Protein AF-A0AA43BUB8-F1 (afdb_monomer_lite)

Structure (mmCIF, N/CA/C/O backbone):
data_AF-A0AA43BUB8-F1
#
_entry.id   AF-A0AA43BUB8-F1
#
loop_
_atom_site.group_PDB
_atom_site.id
_atom_site.type_symbol
_atom_site.label_atom_id
_atom_site.label_alt_id
_atom_site.label_comp_id
_atom_site.label_asym_id
_atom_site.label_entity_id
_atom_site.label_seq_id
_atom_site.pdbx_PDB_ins_code
_atom_site.Cartn_x
_atom_site.Cartn_y
_atom_site.Cartn_z
_atom_site.occupancy
_atom_site.B_iso_or_equiv
_atom_site.auth_seq_id
_atom_site.auth_comp_id
_atom_site.auth_asym_id
_atom_site.auth_atom_id
_atom_site.pdbx_PDB_model_num
ATOM 1 N N . MET A 1 1 ? -19.390 49.728 36.418 1.00 45.22 1 MET A N 1
ATOM 2 C CA . MET A 1 1 ? -19.923 48.839 35.370 1.00 45.22 1 MET A CA 1
ATOM 3 C C . MET A 1 1 ? -18.795 48.489 34.416 1.00 45.22 1 MET A C 1
ATOM 5 O O . MET A 1 1 ? -18.653 49.169 33.418 1.00 45.22 1 MET A O 1
ATOM 9 N N . THR A 1 2 ? -17.998 47.475 34.766 1.00 35.88 2 THR A N 1
ATOM 10 C CA . THR A 1 2 ? -17.231 46.635 33.827 1.00 35.88 2 THR A CA 1
ATOM 11 C C . THR A 1 2 ? -16.789 45.401 34.612 1.00 35.88 2 THR A C 1
ATOM 13 O O . THR A 1 2 ? -15.914 45.488 35.470 1.00 35.88 2 THR A O 1
ATOM 16 N N . LEU A 1 3 ? -17.482 44.282 34.403 1.00 35.03 3 LEU A N 1
ATOM 17 C CA . LEU A 1 3 ? -17.109 42.972 34.932 1.00 35.03 3 LEU A CA 1
ATOM 18 C C . LEU A 1 3 ? -16.161 42.347 33.901 1.00 35.03 3 LEU A C 1
ATOM 20 O O . LEU A 1 3 ? -16.564 42.134 32.759 1.00 35.03 3 LEU A O 1
ATOM 24 N N . LEU A 1 4 ? -14.905 42.112 34.276 1.00 36.72 4 LEU A N 1
ATOM 25 C CA . LEU A 1 4 ? -13.945 41.391 33.445 1.00 36.72 4 LEU A CA 1
ATOM 26 C C . LEU A 1 4 ? -14.181 39.890 33.671 1.00 36.72 4 LEU A C 1
ATOM 28 O O . LEU A 1 4 ? -13.862 39.363 34.734 1.00 36.72 4 LEU A O 1
ATOM 32 N N . VAL A 1 5 ? -14.801 39.218 32.703 1.00 41.84 5 VAL A N 1
ATOM 33 C CA . VAL A 1 5 ? -14.970 37.759 32.707 1.00 41.84 5 VAL A CA 1
ATOM 34 C C . VAL A 1 5 ? -13.678 37.149 32.166 1.00 41.84 5 VAL A C 1
ATOM 36 O O . VAL A 1 5 ? -13.419 37.207 30.967 1.00 41.84 5 VAL A O 1
ATOM 39 N N . LEU A 1 6 ? -12.849 36.591 33.051 1.00 37.91 6 LEU A N 1
ATOM 40 C CA . LEU A 1 6 ? -11.759 35.699 32.656 1.00 37.91 6 LEU A CA 1
ATOM 41 C C . LEU A 1 6 ? -12.372 34.346 32.259 1.00 37.91 6 LEU A C 1
ATOM 43 O O . LEU A 1 6 ? -12.754 33.562 33.125 1.00 37.91 6 LEU A O 1
ATOM 47 N N . MET A 1 7 ? -12.461 34.065 30.957 1.00 38.16 7 MET A N 1
ATOM 48 C CA . MET A 1 7 ? -12.594 32.690 30.474 1.00 38.16 7 MET A CA 1
ATOM 49 C C . MET A 1 7 ? -11.222 32.019 30.559 1.00 38.16 7 MET A C 1
ATOM 51 O O . MET A 1 7 ? -10.341 32.270 29.740 1.00 38.16 7 MET A O 1
ATOM 55 N N . LEU A 1 8 ? -11.040 31.171 31.567 1.00 41.12 8 LEU A N 1
ATOM 56 C CA . LEU A 1 8 ? -9.964 30.186 31.593 1.00 41.12 8 LEU A CA 1
ATOM 57 C C . LEU A 1 8 ? -10.356 29.043 30.650 1.00 41.12 8 LEU A C 1
ATOM 59 O O . LEU A 1 8 ? -11.122 28.158 31.024 1.00 41.12 8 LEU A O 1
ATOM 63 N N . ALA A 1 9 ? -9.845 29.074 29.419 1.00 41.59 9 ALA A N 1
ATOM 64 C CA . ALA A 1 9 ? -9.799 27.895 28.567 1.00 41.59 9 ALA A CA 1
ATOM 65 C C . ALA A 1 9 ? -8.773 26.928 29.173 1.00 41.59 9 ALA A C 1
ATOM 67 O O . ALA A 1 9 ? -7.565 27.113 29.030 1.00 41.59 9 ALA A O 1
ATOM 68 N N . ALA A 1 10 ? -9.249 25.924 29.908 1.00 38.09 10 ALA A N 1
ATOM 69 C CA . ALA A 1 10 ? -8.420 24.805 30.320 1.00 38.09 10 ALA A CA 1
ATOM 70 C C . ALA A 1 10 ? -8.185 23.911 29.097 1.00 38.09 10 ALA A C 1
ATOM 72 O O . ALA A 1 10 ? -8.925 22.965 28.846 1.00 38.09 10 ALA A O 1
ATOM 73 N N . SER A 1 11 ? -7.153 24.222 28.315 1.00 39.00 11 SER A N 1
ATOM 74 C CA . SER A 1 11 ? -6.520 23.243 27.438 1.00 39.00 11 SER A CA 1
ATOM 75 C C . SER A 1 11 ? -5.839 22.208 28.335 1.00 39.00 11 SER A C 1
ATOM 77 O O . SER A 1 11 ? -4.676 22.361 28.712 1.00 39.00 11 SER A O 1
ATOM 79 N N . ALA A 1 12 ? -6.582 21.183 28.745 1.00 32.09 12 ALA A N 1
ATOM 80 C CA . ALA A 1 12 ? -6.015 20.016 29.397 1.00 32.09 12 ALA A CA 1
ATOM 81 C C . ALA A 1 12 ? -5.278 19.176 28.342 1.00 32.09 12 ALA A C 1
ATOM 83 O O . ALA A 1 12 ? -5.738 18.113 27.943 1.00 32.09 12 ALA A O 1
ATOM 84 N N . CYS A 1 13 ? -4.116 19.656 27.886 1.00 38.88 13 CYS A N 1
ATOM 85 C CA . CYS A 1 13 ? -3.090 18.777 27.333 1.00 38.88 13 CYS A CA 1
ATOM 86 C C . CYS A 1 13 ? -2.475 18.016 28.506 1.00 38.88 13 CYS A C 1
ATOM 88 O O . CYS A 1 13 ? -1.382 18.321 28.983 1.00 38.88 13 CYS A O 1
ATOM 90 N N . SER A 1 14 ? -3.228 17.054 29.027 1.00 34.72 14 SER A N 1
ATOM 91 C CA . SER A 1 14 ? -2.655 16.011 29.853 1.00 34.72 14 SER A CA 1
ATOM 92 C C . SER A 1 14 ? -1.779 15.187 28.920 1.00 34.72 14 SER A C 1
ATOM 94 O O . SER A 1 14 ? -2.298 14.508 28.037 1.00 34.72 14 SER A O 1
ATOM 96 N N . ASN A 1 15 ? -0.462 15.239 29.115 1.00 35.91 15 ASN A N 1
ATOM 97 C CA . ASN A 1 15 ? 0.413 14.136 28.728 1.00 35.91 15 ASN A CA 1
ATOM 98 C C . ASN A 1 15 ? -0.041 12.917 29.545 1.00 35.91 15 ASN A C 1
ATOM 100 O O . ASN A 1 15 ? 0.479 12.643 30.626 1.00 35.91 15 ASN A O 1
ATOM 104 N N . LEU A 1 16 ? -1.105 12.263 29.074 1.00 40.16 16 LEU A N 1
ATOM 105 C CA . LEU A 1 16 ? -1.498 10.931 29.491 1.00 40.16 16 LEU A CA 1
ATOM 106 C C . LEU A 1 16 ? -0.291 10.056 29.186 1.00 40.16 16 LEU A C 1
ATOM 108 O O . LEU A 1 16 ? 0.110 9.949 28.027 1.00 40.16 16 LEU A O 1
ATOM 112 N N . GLY A 1 17 ? 0.319 9.496 30.233 1.00 40.34 17 GLY A N 1
ATOM 113 C CA . GLY A 1 17 ? 1.297 8.433 30.062 1.00 40.34 17 GLY A CA 1
ATOM 114 C C . GLY A 1 17 ? 0.715 7.429 29.078 1.00 40.34 17 GLY A C 1
ATOM 115 O O . GLY A 1 17 ? -0.465 7.082 29.187 1.00 40.34 17 GLY A O 1
ATOM 116 N N . LEU A 1 18 ? 1.509 7.070 28.072 1.00 49.09 18 LEU A N 1
ATOM 117 C CA . LEU A 1 18 ? 1.154 6.094 27.055 1.00 49.09 18 LEU A CA 1
ATOM 118 C C . LEU A 1 18 ? 1.005 4.739 27.757 1.00 49.09 18 LEU A C 1
ATOM 120 O O . LEU A 1 18 ? 1.921 3.928 27.750 1.00 49.09 18 LEU A O 1
ATOM 124 N N . GLY A 1 19 ? -0.121 4.529 28.443 1.00 54.38 19 GLY A N 1
ATOM 125 C CA . GLY A 1 19 ? -0.559 3.217 28.884 1.00 54.38 19 GLY A CA 1
ATOM 126 C C . GLY A 1 19 ? -0.870 2.444 27.621 1.00 54.38 19 GLY A C 1
ATOM 127 O O . GLY A 1 19 ? -1.961 2.546 27.043 1.00 54.38 19 GLY A O 1
ATOM 128 N N . GLU A 1 20 ? 0.159 1.791 27.106 1.00 62.81 20 GLU A N 1
ATOM 129 C CA . GLU A 1 20 ? 0.036 0.929 25.960 1.00 62.81 20 GLU A CA 1
ATOM 130 C C . GLU A 1 20 ? -0.766 -0.287 26.412 1.00 62.81 20 GLU A C 1
ATOM 132 O O . GLU A 1 20 ? -0.379 -1.031 27.310 1.00 62.81 20 GLU A O 1
ATOM 137 N N . LEU A 1 21 ? -1.969 -0.420 25.854 1.00 68.12 21 LEU A N 1
ATOM 138 C CA . LEU A 1 21 ? -2.757 -1.621 26.039 1.00 68.12 21 LEU A CA 1
ATOM 139 C C . LEU A 1 21 ? -2.154 -2.678 25.133 1.00 68.12 21 LEU A C 1
ATOM 141 O O . LEU A 1 21 ? -2.426 -2.663 23.929 1.00 68.12 21 LEU A O 1
ATOM 145 N N . HIS A 1 22 ? -1.346 -3.551 25.723 1.00 80.38 22 HIS A N 1
ATOM 146 C CA . HIS A 1 22 ? -0.815 -4.716 25.041 1.00 80.38 22 HIS A CA 1
ATOM 147 C C . HIS A 1 22 ? -1.941 -5.721 24.817 1.00 80.38 22 HIS A C 1
ATOM 149 O O . HIS A 1 22 ? -2.828 -5.888 25.659 1.00 80.38 22 HIS A O 1
ATOM 155 N N . CYS A 1 23 ? -1.919 -6.421 23.683 1.00 79.38 23 CYS A N 1
ATOM 156 C CA . CYS A 1 23 ? -2.957 -7.408 23.383 1.00 79.38 23 CYS A CA 1
ATOM 157 C C . CYS A 1 23 ? -2.860 -8.660 24.263 1.00 79.38 23 CYS A C 1
ATOM 159 O O . CYS A 1 23 ? -3.795 -9.457 24.311 1.00 79.38 23 CYS A O 1
ATOM 161 N N . SER A 1 24 ? -1.748 -8.833 24.984 1.00 67.94 24 SER A N 1
ATOM 162 C CA . SER A 1 24 ? -1.547 -9.931 25.924 1.00 67.94 24 SER A CA 1
ATOM 163 C C . SER A 1 24 ? -1.803 -9.510 27.369 1.00 67.94 24 SER A C 1
ATOM 165 O O . SER A 1 24 ? -1.158 -8.611 27.897 1.00 67.94 24 SER A O 1
ATOM 167 N N . LEU A 1 25 ? -2.675 -10.257 28.051 1.00 54.44 25 LEU A N 1
ATOM 168 C CA . LEU A 1 25 ? -2.983 -10.097 29.481 1.00 54.44 25 LEU A CA 1
ATOM 169 C C . LEU A 1 25 ? -1.802 -10.421 30.407 1.00 54.44 25 LEU A 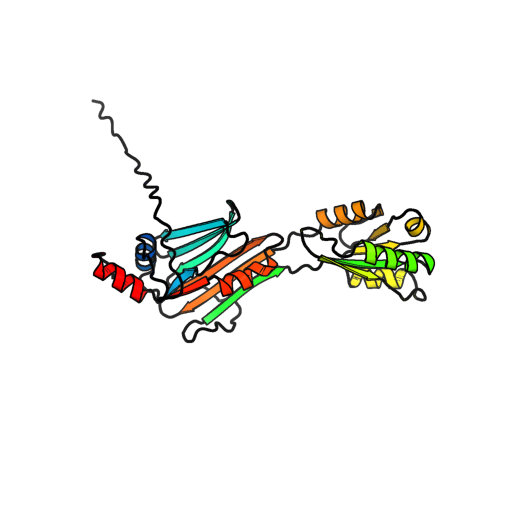C 1
ATOM 171 O O . LEU A 1 25 ? -1.804 -10.054 31.581 1.00 54.44 25 LEU A O 1
ATOM 175 N N . LEU A 1 26 ? -0.819 -11.172 29.900 1.00 47.91 26 LEU A N 1
ATOM 176 C CA . LEU A 1 26 ? 0.343 -11.633 30.665 1.00 47.91 26 LEU A CA 1
ATOM 177 C C . LEU A 1 26 ? 1.434 -10.564 30.775 1.00 47.91 26 LEU A C 1
ATOM 179 O O . LEU A 1 26 ? 2.303 -10.656 31.642 1.00 47.91 26 LEU A O 1
ATOM 183 N N . GLN A 1 27 ? 1.392 -9.560 29.902 1.00 54.62 27 GLN A N 1
ATOM 184 C CA . GLN A 1 27 ? 2.235 -8.379 29.981 1.00 54.62 27 GLN A CA 1
ATOM 185 C C . GLN A 1 27 ? 1.458 -7.380 30.833 1.00 54.62 27 GLN A C 1
ATOM 187 O O . GLN A 1 27 ? 0.451 -6.854 30.383 1.00 54.62 27 GLN A O 1
ATOM 192 N N . GLY A 1 28 ? 1.830 -7.235 32.110 1.00 52.56 28 GLY A N 1
ATOM 193 C CA . GLY A 1 28 ? 1.070 -6.447 33.085 1.00 52.56 28 GLY A CA 1
ATOM 194 C C . GLY A 1 28 ? 0.670 -5.081 32.525 1.00 52.56 28 GLY A C 1
ATOM 195 O O . GLY A 1 28 ? 1.516 -4.206 32.385 1.00 52.56 28 GLY A O 1
ATOM 196 N N . ASN A 1 29 ? -0.610 -4.927 32.189 1.00 57.12 29 ASN A N 1
ATOM 197 C CA . ASN A 1 29 ? -1.108 -3.725 31.536 1.00 57.12 29 ASN A CA 1
ATOM 198 C C . ASN A 1 29 ? -1.158 -2.567 32.535 1.00 57.12 29 ASN A C 1
ATOM 200 O O . ASN A 1 29 ? -1.830 -2.665 33.567 1.00 57.12 29 ASN A O 1
ATOM 204 N N . ASP A 1 30 ? -0.502 -1.454 32.204 1.00 63.03 30 ASP A N 1
ATOM 205 C CA . ASP A 1 30 ? -0.739 -0.173 32.869 1.00 63.03 30 ASP A CA 1
ATOM 206 C C . ASP A 1 30 ? -1.976 0.466 32.227 1.00 63.03 30 ASP A C 1
ATOM 208 O O . ASP A 1 30 ? -1.905 1.186 31.227 1.00 63.03 30 ASP A O 1
ATOM 212 N N . VAL A 1 31 ? -3.151 0.089 32.736 1.00 67.69 31 VAL A N 1
ATOM 213 C CA . VAL A 1 31 ? -4.432 0.571 32.214 1.00 67.69 31 VAL A CA 1
ATOM 214 C C . VAL A 1 31 ? -4.552 2.065 32.517 1.00 67.69 31 VAL A C 1
ATOM 216 O O . VAL A 1 31 ? -4.878 2.477 33.631 1.00 67.69 31 VAL A O 1
ATOM 219 N N . SER A 1 32 ? -4.305 2.888 31.501 1.00 73.00 32 SER A N 1
ATOM 220 C CA . SER A 1 32 ? -4.406 4.340 31.609 1.00 73.00 32 SER A CA 1
ATOM 221 C C . SER A 1 32 ? -5.860 4.811 31.618 1.00 73.00 32 SER A C 1
ATOM 223 O O . SER A 1 32 ? -6.774 4.138 31.129 1.00 73.00 32 SER A O 1
ATOM 225 N N . SER A 1 33 ? -6.083 6.045 32.081 1.00 78.19 33 SER A N 1
ATOM 226 C CA . SER A 1 33 ? -7.382 6.713 31.941 1.00 78.19 33 SER A CA 1
ATOM 227 C C . SER A 1 33 ? -7.856 6.768 30.485 1.00 78.19 33 SER A C 1
ATOM 229 O O . SER A 1 33 ? -9.058 6.726 30.250 1.00 78.19 33 SER A O 1
ATOM 231 N N . ALA A 1 34 ? -6.945 6.811 29.502 1.00 77.50 34 ALA A N 1
ATOM 232 C CA . ALA A 1 34 ? -7.319 6.778 28.090 1.00 77.50 34 ALA A CA 1
ATOM 233 C C . ALA A 1 34 ? -8.000 5.451 27.715 1.00 77.50 34 ALA A C 1
ATOM 235 O O . ALA A 1 34 ? -8.997 5.468 27.003 1.00 77.50 34 ALA A O 1
ATOM 236 N N . ASN A 1 35 ? -7.541 4.318 28.258 1.00 83.06 35 ASN A N 1
ATOM 237 C CA . ASN A 1 35 ? -8.165 3.010 28.025 1.00 83.06 35 ASN A CA 1
ATOM 238 C C . ASN A 1 35 ? -9.563 2.923 28.649 1.00 83.06 35 ASN A C 1
ATOM 240 O O . ASN A 1 35 ? -10.483 2.360 28.058 1.00 83.06 35 ASN A O 1
ATOM 244 N N . VAL A 1 36 ? -9.733 3.515 29.834 1.00 86.00 36 VAL A N 1
ATOM 245 C CA . VAL A 1 36 ? -11.033 3.603 30.513 1.00 86.00 36 VAL A CA 1
ATOM 246 C C . VAL A 1 36 ? -12.007 4.498 29.737 1.00 86.00 36 VAL A C 1
ATOM 248 O O . VAL A 1 36 ? -13.186 4.166 29.629 1.00 86.00 36 VAL A O 1
ATOM 251 N N . LEU A 1 37 ? -11.529 5.603 29.157 1.00 89.00 37 LEU A N 1
ATOM 252 C CA . LEU A 1 37 ? -12.343 6.458 28.291 1.00 89.00 37 LEU A CA 1
ATOM 253 C C . LEU A 1 37 ? -12.754 5.735 27.001 1.00 89.00 37 LEU A C 1
ATOM 255 O O . LEU A 1 37 ? -13.887 5.904 26.559 1.00 89.00 37 LEU A O 1
ATOM 259 N N . SER A 1 38 ? -11.898 4.877 26.434 1.00 88.62 38 SER A N 1
ATOM 260 C CA . SER A 1 38 ? -12.244 4.112 25.230 1.00 88.62 38 SER A CA 1
ATOM 261 C C . SER A 1 38 ? -13.451 3.189 25.430 1.00 88.62 38 SER A C 1
ATOM 263 O O . SER A 1 38 ? -14.321 3.125 24.566 1.00 88.62 38 SER A O 1
ATOM 265 N N . VAL A 1 39 ? -13.554 2.508 26.578 1.00 92.06 39 VAL A N 1
ATOM 266 C CA . VAL A 1 39 ? -14.701 1.620 26.859 1.00 92.06 39 VAL A CA 1
ATOM 267 C C . VAL A 1 39 ? -15.966 2.359 27.297 1.00 92.06 39 VAL A C 1
ATOM 269 O O . VAL A 1 39 ? -17.046 1.779 27.228 1.00 92.06 39 VAL A O 1
ATOM 272 N N . GLN A 1 40 ? -15.851 3.618 27.729 1.00 92.69 40 GLN A N 1
ATOM 273 C CA . GLN A 1 40 ? -17.002 4.498 27.973 1.00 92.69 40 GLN A CA 1
ATOM 274 C C . GLN A 1 40 ? -17.540 5.112 26.682 1.00 92.69 40 GLN A C 1
ATOM 276 O O . GLN A 1 40 ? -18.742 5.305 26.550 1.00 92.69 40 GLN A O 1
ATOM 281 N N . ALA A 1 41 ? -16.653 5.412 25.733 1.00 94.69 41 ALA A N 1
ATOM 282 C CA . ALA A 1 41 ? -17.014 5.941 24.424 1.00 94.69 41 ALA A CA 1
ATOM 283 C C . ALA A 1 41 ? -17.877 4.961 23.614 1.00 94.69 41 ALA A C 1
ATOM 285 O O . ALA A 1 41 ? -18.787 5.393 22.909 1.00 94.69 41 ALA A O 1
ATOM 286 N N . VAL A 1 42 ? -17.615 3.652 23.742 1.00 96.00 42 VAL A N 1
ATOM 287 C CA . VAL A 1 42 ? -18.383 2.584 23.078 1.00 96.00 42 VAL A CA 1
ATOM 288 C C . VAL A 1 42 ? -18.773 1.494 24.092 1.00 96.00 42 VAL A C 1
ATOM 290 O O . VAL A 1 42 ? -18.134 0.437 24.159 1.00 96.00 42 VAL A O 1
ATOM 293 N N . PRO A 1 43 ? -19.820 1.716 24.912 1.00 94.50 43 PRO A N 1
ATOM 294 C CA . PRO A 1 43 ? -20.197 0.803 25.999 1.00 94.50 43 PRO A CA 1
ATOM 295 C C . PRO A 1 43 ? -20.624 -0.590 25.530 1.00 94.50 43 PRO A C 1
ATOM 297 O O . PRO A 1 43 ? -20.506 -1.562 26.274 1.00 94.50 43 PRO A O 1
ATOM 300 N N . THR A 1 44 ? -21.100 -0.705 24.293 1.00 95.38 44 THR A N 1
ATOM 301 C CA . THR A 1 44 ? -21.568 -1.961 23.697 1.00 95.38 44 THR A CA 1
ATOM 302 C C . THR A 1 44 ? -20.426 -2.862 23.236 1.00 95.38 44 THR A C 1
ATOM 304 O O . THR A 1 44 ? -20.606 -4.075 23.150 1.00 95.38 44 THR A O 1
ATOM 307 N N . ALA A 1 45 ? -19.236 -2.309 22.976 1.00 95.31 45 ALA A N 1
ATOM 308 C CA . ALA A 1 45 ? -18.162 -3.054 22.336 1.00 95.31 45 ALA A CA 1
ATOM 309 C C . ALA A 1 45 ? -17.654 -4.207 23.216 1.00 95.31 45 ALA A C 1
ATOM 311 O O . ALA A 1 45 ? -17.315 -4.015 24.389 1.00 95.31 45 ALA A O 1
ATOM 312 N N . LYS A 1 46 ? -17.557 -5.413 22.643 1.00 95.56 46 LYS A N 1
ATOM 313 C CA . LYS A 1 46 ? -16.915 -6.580 23.276 1.00 95.56 46 LYS A CA 1
ATOM 314 C C . LYS A 1 46 ? -15.383 -6.478 23.275 1.00 95.56 46 LYS A C 1
ATOM 316 O O . LYS A 1 46 ? -14.746 -6.959 24.215 1.00 95.56 46 LYS A O 1
ATOM 321 N N . TYR A 1 47 ? -14.803 -5.810 22.277 1.00 95.19 47 TYR A N 1
ATOM 322 C CA . TYR A 1 47 ? -13.357 -5.642 22.113 1.00 95.19 47 TYR A CA 1
ATOM 323 C C . TYR A 1 47 ? -12.967 -4.182 21.876 1.00 95.19 47 TYR A C 1
ATOM 325 O O . TYR A 1 47 ? -13.752 -3.388 21.366 1.00 95.19 47 TYR A O 1
ATOM 333 N N . THR A 1 48 ? -11.728 -3.847 22.221 1.00 93.12 48 THR A N 1
ATOM 334 C CA . THR A 1 48 ? -11.064 -2.571 21.919 1.00 93.12 48 THR A CA 1
ATOM 335 C C . THR A 1 48 ? -9.738 -2.849 21.213 1.00 93.12 48 THR A C 1
ATOM 337 O O . THR A 1 48 ? -9.095 -3.852 21.534 1.00 93.12 48 THR A O 1
ATOM 340 N N . PRO A 1 49 ? -9.287 -1.973 20.297 1.00 93.44 49 PRO A N 1
ATOM 341 C CA . PRO A 1 49 ? -7.986 -2.128 19.666 1.00 93.44 49 PRO A CA 1
ATOM 342 C C . PRO A 1 49 ? -6.852 -2.042 20.697 1.00 93.44 49 PRO A C 1
ATOM 344 O O . PRO A 1 49 ? -6.869 -1.214 21.618 1.00 93.44 49 PRO A O 1
ATOM 347 N N . CYS A 1 50 ? -5.859 -2.904 20.520 1.00 90.88 50 CYS A N 1
ATOM 348 C CA . CYS A 1 50 ? -4.619 -2.954 21.289 1.00 90.88 50 CYS A CA 1
ATOM 349 C C . CYS A 1 50 ? -3.416 -2.994 20.347 1.00 90.88 50 CYS A C 1
ATOM 351 O O . CYS A 1 50 ? -3.568 -3.218 19.147 1.00 90.88 50 CYS A O 1
ATOM 353 N N . LEU A 1 51 ? -2.238 -2.741 20.908 1.00 88.62 51 LEU A N 1
ATOM 354 C CA . LEU A 1 51 ? -0.975 -2.667 20.185 1.00 88.62 51 LEU A CA 1
ATOM 355 C C . LEU A 1 51 ? 0.068 -3.467 20.970 1.00 88.62 51 LEU A C 1
ATOM 357 O O . LEU A 1 51 ? 0.231 -3.242 22.166 1.00 88.62 51 LEU A O 1
ATOM 361 N N . ASN A 1 52 ? 0.713 -4.439 20.330 1.00 83.44 52 ASN A N 1
ATOM 362 C CA . ASN A 1 52 ? 1.742 -5.272 20.952 1.00 83.44 52 ASN A CA 1
ATOM 363 C C . ASN A 1 52 ? 3.122 -4.623 20.885 1.00 83.44 52 ASN A C 1
ATOM 365 O O . ASN A 1 52 ? 3.811 -4.552 21.902 1.00 83.44 52 ASN A O 1
ATOM 369 N N . GLU A 1 53 ? 3.520 -4.203 19.685 1.00 80.50 53 GLU A N 1
ATOM 370 C CA . GLU A 1 53 ? 4.829 -3.634 19.391 1.00 80.50 53 GLU A CA 1
ATOM 371 C C . GLU A 1 53 ? 4.735 -2.609 18.258 1.00 80.50 53 GLU A C 1
ATOM 373 O O . GLU A 1 53 ? 3.906 -2.726 17.356 1.00 80.50 53 GLU A O 1
ATOM 378 N N . LEU A 1 54 ? 5.610 -1.603 18.290 1.00 81.69 54 LEU A N 1
ATOM 379 C CA . LEU A 1 54 ? 5.770 -0.666 17.183 1.00 81.69 54 LEU A CA 1
ATOM 380 C C . LEU A 1 54 ? 6.635 -1.282 16.091 1.00 81.69 54 LEU A C 1
ATOM 382 O O . LEU A 1 54 ? 7.710 -1.822 16.361 1.00 81.69 54 LEU A O 1
ATOM 386 N N . ARG A 1 55 ? 6.186 -1.140 14.846 1.00 86.00 55 ARG A N 1
ATOM 387 C CA . ARG A 1 55 ? 6.934 -1.570 13.663 1.00 86.00 55 ARG A CA 1
ATOM 388 C C . ARG A 1 55 ? 7.847 -0.452 13.174 1.00 86.00 55 ARG A C 1
ATOM 390 O O . ARG A 1 55 ? 7.738 0.704 13.588 1.00 86.00 55 ARG A O 1
ATOM 397 N N . LEU A 1 56 ? 8.790 -0.795 12.301 1.00 77.75 56 LEU A N 1
ATOM 398 C CA . LEU A 1 56 ? 9.729 0.184 11.757 1.00 77.75 56 LEU A CA 1
ATOM 399 C C . LEU A 1 56 ? 8.975 1.323 11.045 1.00 77.75 56 LEU A C 1
ATOM 401 O O . LEU A 1 56 ? 8.032 1.102 10.285 1.00 77.75 56 LEU A O 1
ATOM 405 N N . GLY A 1 57 ? 9.376 2.561 11.340 1.00 77.81 57 GLY A N 1
ATOM 406 C CA . GLY A 1 57 ? 8.726 3.781 10.857 1.00 77.81 57 GLY A CA 1
ATOM 407 C C . GLY A 1 57 ? 7.460 4.187 11.621 1.00 77.81 57 GLY A C 1
ATOM 408 O O . GLY A 1 57 ? 6.849 5.191 11.278 1.00 77.81 57 GLY A O 1
ATOM 409 N N . TRP A 1 58 ? 7.013 3.439 12.631 1.00 86.69 58 TRP A N 1
ATOM 410 C CA . TRP A 1 58 ? 5.868 3.837 13.451 1.00 86.69 58 TRP A CA 1
ATOM 411 C C . TRP A 1 58 ? 6.373 4.721 14.597 1.00 86.69 58 TRP A C 1
ATOM 413 O O . TRP A 1 58 ? 6.711 4.237 15.675 1.00 86.69 58 TRP A O 1
ATOM 423 N N . ASP A 1 59 ? 6.467 6.027 14.349 1.00 83.06 59 ASP A N 1
ATOM 424 C CA . ASP A 1 59 ? 7.182 6.949 15.245 1.00 83.06 59 ASP A CA 1
ATOM 425 C C . ASP A 1 59 ? 6.290 7.534 16.352 1.00 83.06 59 ASP A C 1
ATOM 427 O O . ASP A 1 59 ? 6.786 8.083 17.340 1.00 83.06 59 ASP A O 1
ATOM 431 N N . SER A 1 60 ? 4.965 7.468 16.187 1.00 85.19 60 SER A N 1
ATOM 432 C CA . SER A 1 60 ? 4.015 8.012 17.156 1.00 85.19 60 SER A CA 1
ATOM 433 C C . SER A 1 60 ? 2.721 7.215 17.214 1.00 85.19 60 SER A C 1
ATOM 435 O O . SER A 1 60 ? 2.134 6.866 16.188 1.00 85.19 60 SER A O 1
ATOM 437 N N . VAL A 1 61 ? 2.252 6.997 18.442 1.00 87.19 61 VAL A N 1
ATOM 438 C CA . VAL A 1 61 ? 0.955 6.399 18.741 1.00 87.19 61 VAL A CA 1
ATOM 439 C C . VAL A 1 61 ? 0.199 7.303 19.691 1.00 87.19 61 VAL A C 1
ATOM 441 O O . VAL A 1 61 ? 0.700 7.689 20.747 1.00 87.19 61 VAL A O 1
ATOM 444 N N . SER A 1 62 ? -1.032 7.633 19.319 1.00 86.94 62 SER A N 1
ATOM 445 C CA . SER A 1 62 ? -1.942 8.404 20.159 1.00 86.94 62 SER A CA 1
ATOM 446 C C . SER A 1 62 ? -3.277 7.688 20.282 1.00 86.94 62 SER A C 1
ATOM 448 O O . SER A 1 62 ? -3.705 6.980 19.374 1.00 86.94 62 SER A 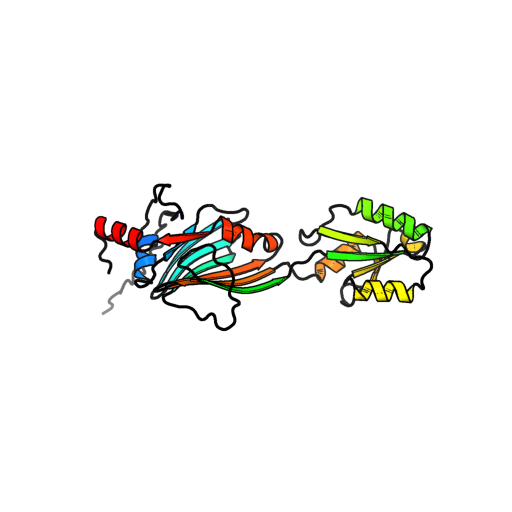O 1
ATOM 450 N N . ARG A 1 63 ? -3.934 7.852 21.429 1.00 89.19 63 ARG A N 1
ATOM 451 C CA . ARG A 1 63 ? -5.274 7.315 21.674 1.00 89.19 63 ARG A CA 1
ATOM 452 C C . ARG A 1 63 ? -6.286 8.443 21.664 1.00 89.19 63 ARG A C 1
ATOM 454 O O . ARG A 1 63 ? -5.992 9.542 22.133 1.00 89.19 63 ARG A O 1
ATOM 461 N N . PHE A 1 64 ? -7.485 8.141 21.195 1.00 91.62 64 PHE A N 1
ATOM 462 C CA . PHE A 1 64 ? -8.621 9.049 21.263 1.00 91.62 64 PHE A CA 1
ATOM 463 C C . PHE A 1 64 ? -9.847 8.331 21.826 1.00 91.62 64 PHE A C 1
ATOM 465 O O . PHE A 1 64 ? -9.984 7.108 21.731 1.00 91.62 64 PHE A O 1
ATOM 472 N N . ALA A 1 65 ? -10.730 9.111 22.437 1.00 93.62 65 ALA A N 1
ATOM 473 C CA . ALA A 1 65 ? -12.028 8.672 22.917 1.00 93.62 65 ALA A CA 1
ATOM 474 C C . ALA A 1 65 ? -13.000 9.843 22.775 1.00 93.62 65 ALA A C 1
ATOM 476 O O . ALA A 1 65 ? -12.777 10.919 23.330 1.00 93.62 65 ALA A O 1
ATOM 477 N N . GLU A 1 66 ? -14.050 9.624 22.000 1.00 93.94 66 GLU A N 1
ATOM 478 C CA . GLU A 1 66 ? -15.097 10.580 21.667 1.00 93.94 66 GLU A CA 1
ATOM 479 C C . GLU A 1 66 ? -16.456 9.887 21.829 1.00 93.94 66 GLU A C 1
ATOM 481 O O . GLU A 1 66 ? -16.537 8.668 21.970 1.00 93.94 66 GLU A O 1
ATOM 486 N N . GLU A 1 67 ? -17.551 10.639 21.835 1.00 92.69 67 GLU A N 1
ATOM 487 C CA . GLU A 1 67 ? -18.880 10.030 21.934 1.00 92.69 67 GLU A CA 1
ATOM 488 C C . GLU A 1 67 ? -19.128 9.071 20.754 1.00 92.69 67 GLU A C 1
ATOM 490 O O . GLU A 1 67 ? -19.049 9.468 19.592 1.00 92.69 67 GLU A O 1
ATOM 495 N N . GLY A 1 68 ? -19.386 7.793 21.054 1.00 95.69 68 GLY A N 1
ATOM 496 C CA . GLY A 1 68 ? -19.676 6.756 20.060 1.00 95.69 68 GLY A CA 1
ATOM 497 C C . GLY A 1 68 ? -18.458 6.156 19.350 1.00 95.69 68 GLY A C 1
ATOM 498 O O . GLY A 1 68 ? -18.631 5.222 18.564 1.00 95.69 68 GLY A O 1
ATOM 499 N N . ARG A 1 69 ? -17.232 6.638 19.615 1.00 96.94 69 ARG A N 1
ATOM 500 C CA . ARG A 1 69 ? -16.015 6.077 19.008 1.00 96.94 69 ARG A CA 1
ATOM 501 C C . ARG A 1 69 ? -14.762 6.250 19.857 1.00 96.94 69 ARG A C 1
ATOM 503 O O . ARG A 1 69 ? -14.555 7.265 20.512 1.00 96.94 69 ARG A O 1
ATOM 510 N N . ALA A 1 70 ? -13.859 5.287 19.781 1.00 95.88 70 ALA A N 1
ATOM 511 C CA . ALA A 1 70 ? -12.539 5.388 20.398 1.00 95.88 70 ALA A CA 1
ATOM 512 C C . ALA A 1 70 ? -11.505 4.644 19.568 1.00 95.88 70 ALA A C 1
ATOM 514 O O . ALA A 1 70 ? -11.868 3.849 18.707 1.00 95.88 70 ALA A O 1
ATOM 515 N N . GLY A 1 71 ? -10.220 4.866 19.816 1.00 94.25 71 GLY A N 1
ATOM 516 C CA . GLY A 1 71 ? -9.225 4.206 18.991 1.00 94.25 71 GLY A CA 1
ATOM 517 C C . GLY A 1 71 ? -7.787 4.614 19.216 1.00 94.25 71 GLY A C 1
ATOM 518 O O . GLY A 1 71 ? -7.430 5.244 20.218 1.00 94.25 71 GLY A O 1
ATOM 519 N N . ILE A 1 72 ? -6.970 4.207 18.252 1.00 92.69 72 ILE A N 1
ATOM 520 C CA . ILE A 1 72 ? -5.535 4.442 18.185 1.00 92.69 72 ILE A CA 1
ATOM 521 C C . ILE A 1 72 ? -5.214 5.033 16.812 1.00 92.69 72 ILE A C 1
ATOM 523 O O . ILE A 1 72 ? -5.587 4.451 15.798 1.00 92.69 72 ILE A O 1
ATOM 527 N N . ASN A 1 73 ? -4.490 6.149 16.790 1.00 93.19 73 ASN A N 1
ATOM 528 C CA . ASN A 1 73 ? -3.878 6.694 15.582 1.00 93.19 73 ASN A CA 1
ATOM 529 C C . ASN A 1 73 ? -2.385 6.380 15.608 1.00 93.19 73 ASN A C 1
ATOM 531 O O . ASN A 1 73 ? -1.702 6.713 16.584 1.00 93.19 73 ASN A O 1
ATOM 535 N N . ILE A 1 74 ? -1.884 5.797 14.526 1.00 91.56 74 ILE A N 1
ATOM 536 C CA . ILE A 1 74 ? -0.473 5.492 14.318 1.00 91.56 74 ILE A CA 1
ATOM 537 C C . ILE A 1 74 ? 0.035 6.387 13.192 1.00 91.56 74 ILE A C 1
ATOM 539 O O . ILE A 1 74 ? -0.556 6.473 12.112 1.00 91.56 74 ILE A O 1
ATOM 543 N N . SER A 1 75 ? 1.115 7.109 13.477 1.00 88.62 75 SER A N 1
ATOM 544 C CA . SER A 1 75 ? 1.676 8.109 12.571 1.00 88.62 75 SER A CA 1
ATOM 545 C C . SER A 1 75 ? 3.131 7.825 12.229 1.00 88.62 75 SER A C 1
ATOM 547 O O . SER A 1 75 ? 3.898 7.311 13.043 1.00 88.62 75 SER A O 1
ATOM 549 N N . ARG A 1 76 ? 3.495 8.225 11.011 1.00 82.50 76 ARG A N 1
ATOM 550 C CA . ARG A 1 76 ? 4.866 8.334 10.510 1.00 82.50 76 ARG A CA 1
ATOM 551 C C . ARG A 1 76 ? 5.238 9.801 10.558 1.00 82.50 76 ARG A C 1
ATOM 553 O O . ARG A 1 76 ? 4.588 10.620 9.903 1.00 82.50 76 ARG A O 1
ATOM 560 N N . SER A 1 77 ? 6.236 10.154 11.364 1.00 80.00 77 SER A N 1
ATOM 561 C CA . SER A 1 77 ? 6.520 11.552 11.705 1.00 80.00 77 SER A CA 1
ATOM 562 C C . SER A 1 77 ? 5.272 12.309 12.209 1.00 80.00 77 SER A C 1
ATOM 564 O O . SER A 1 77 ? 4.899 12.166 13.370 1.00 80.00 77 SER A O 1
ATOM 566 N N . ILE A 1 78 ? 4.618 13.110 11.357 1.00 74.25 78 ILE A N 1
ATOM 567 C CA . ILE A 1 78 ? 3.441 13.931 11.705 1.00 74.25 78 ILE A CA 1
ATOM 568 C C . ILE A 1 78 ? 2.150 13.502 10.996 1.00 74.25 78 ILE A C 1
ATOM 570 O O . ILE A 1 78 ? 1.102 14.095 11.246 1.00 74.25 78 ILE A O 1
ATOM 574 N N . SER A 1 79 ? 2.216 12.509 10.108 1.00 78.88 79 SER A N 1
ATOM 575 C CA . SER A 1 79 ? 1.081 12.099 9.280 1.00 78.88 79 SER A CA 1
ATOM 576 C C . SER A 1 79 ? 0.526 10.758 9.767 1.00 78.88 79 SER A C 1
ATOM 578 O O . SER A 1 79 ? 1.274 9.772 9.764 1.00 78.88 79 SER A O 1
ATOM 580 N N . PRO A 1 80 ? -0.753 10.684 10.183 1.00 83.25 80 PRO A N 1
ATOM 581 C CA . PRO A 1 80 ? -1.395 9.407 10.466 1.00 83.25 80 PRO A CA 1
ATOM 582 C C . PRO A 1 80 ? -1.498 8.599 9.172 1.00 83.25 80 PRO A C 1
ATOM 584 O O . PRO A 1 80 ? -1.875 9.141 8.135 1.00 83.25 80 PRO A O 1
ATOM 587 N N . PHE A 1 81 ? -1.142 7.319 9.236 1.00 88.69 81 PHE A N 1
ATOM 588 C CA . PHE A 1 81 ? -1.244 6.399 8.095 1.00 88.69 81 PHE A CA 1
ATOM 589 C C . PHE A 1 81 ? -2.065 5.147 8.423 1.00 88.69 81 PHE A C 1
ATOM 591 O O . PHE A 1 81 ? -2.432 4.412 7.509 1.00 88.69 81 PHE A O 1
ATOM 598 N N . LEU A 1 82 ? -2.327 4.896 9.709 1.00 94.69 82 LEU A N 1
ATOM 599 C CA . LEU A 1 82 ? -3.141 3.789 10.188 1.00 94.69 82 LEU A CA 1
ATOM 600 C C . LEU A 1 82 ? -3.949 4.236 11.407 1.00 94.69 82 LEU A C 1
ATOM 602 O O . LEU A 1 82 ? -3.383 4.670 12.413 1.00 94.69 82 LEU A O 1
ATOM 606 N N . THR A 1 83 ? -5.267 4.105 11.321 1.00 95.81 83 THR A N 1
ATOM 607 C CA . THR A 1 83 ? -6.190 4.442 12.406 1.00 95.81 83 THR A CA 1
ATOM 608 C C . THR A 1 83 ? -7.063 3.245 12.740 1.00 95.81 83 THR A C 1
ATOM 610 O O . THR A 1 83 ? -7.856 2.803 11.917 1.00 95.81 83 THR A O 1
ATOM 613 N N . ALA A 1 84 ? -6.963 2.745 13.970 1.00 96.94 84 ALA A N 1
ATOM 614 C CA . ALA A 1 84 ? -7.824 1.690 14.486 1.00 96.94 84 ALA A CA 1
ATOM 615 C C . ALA A 1 84 ? -8.951 2.300 15.327 1.00 96.94 84 ALA A C 1
ATOM 617 O O . ALA A 1 84 ? -8.704 2.763 16.441 1.00 96.94 84 ALA A O 1
ATOM 618 N N . THR A 1 85 ? -10.185 2.278 14.823 1.00 97.75 85 THR A N 1
ATOM 619 C CA . THR A 1 85 ? -11.363 2.868 15.479 1.00 97.75 85 THR A CA 1
ATOM 620 C C . THR A 1 85 ? -12.359 1.792 15.881 1.00 97.75 85 THR A C 1
ATOM 622 O O . THR A 1 85 ? -12.818 1.042 15.032 1.00 97.75 85 THR A O 1
ATOM 625 N N . VAL A 1 86 ? -12.756 1.750 17.152 1.00 98.06 86 VAL A N 1
ATOM 626 C CA . VAL A 1 86 ? -13.932 1.006 17.613 1.00 98.06 86 VAL A CA 1
ATOM 627 C C . VAL A 1 86 ? -15.176 1.896 17.582 1.00 98.06 86 VAL A C 1
ATOM 629 O O . VAL A 1 86 ? -15.131 3.048 18.013 1.00 98.06 86 VAL A O 1
ATOM 632 N N . THR A 1 87 ? -16.283 1.342 17.096 1.00 98.38 87 THR A N 1
ATOM 633 C CA . THR A 1 87 ? -17.637 1.923 17.071 1.00 98.38 87 THR A CA 1
ATOM 634 C C . THR A 1 87 ? -18.670 0.848 17.428 1.00 98.38 87 THR A C 1
ATOM 636 O O . THR A 1 87 ? -18.332 -0.332 17.540 1.00 98.38 87 THR A O 1
ATOM 639 N N . GLU A 1 88 ? -19.935 1.229 17.623 1.00 97.31 88 GLU A N 1
ATOM 640 C CA . GLU A 1 88 ? -21.029 0.273 17.873 1.00 97.31 88 GLU A CA 1
ATOM 641 C C . GLU A 1 88 ? -21.302 -0.640 16.662 1.00 97.31 88 GLU A C 1
ATOM 643 O O . GLU A 1 88 ? -21.628 -1.814 16.824 1.00 97.31 88 GLU A O 1
ATOM 648 N N . SER A 1 89 ? -21.151 -0.118 15.443 1.00 96.88 89 SER A N 1
ATOM 649 C CA . SER A 1 89 ? -21.312 -0.864 14.192 1.00 96.88 89 SER A CA 1
ATOM 650 C C . SER A 1 89 ? -20.631 -0.129 13.035 1.00 96.88 89 SER A C 1
ATOM 652 O O . SER A 1 89 ? -20.378 1.071 13.124 1.00 96.88 89 SER A O 1
ATOM 654 N N . C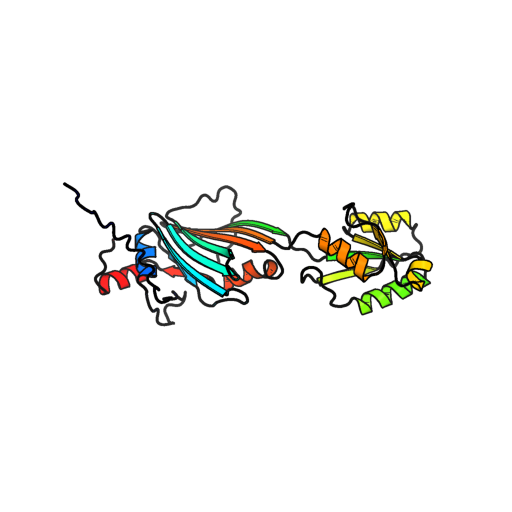YS A 1 90 ? -20.358 -0.841 11.944 1.00 96.75 90 CYS A N 1
ATOM 655 C CA . CYS A 1 90 ? -19.810 -0.284 10.709 1.00 96.75 90 CYS A CA 1
ATOM 656 C C . CYS A 1 90 ? -20.569 -0.841 9.497 1.00 96.75 90 CYS A C 1
ATOM 658 O O . CYS A 1 90 ? -21.136 -1.934 9.561 1.00 96.75 90 CYS A O 1
ATOM 660 N N . ASP A 1 91 ? -20.585 -0.078 8.405 1.00 96.00 91 ASP A N 1
ATOM 661 C CA . ASP A 1 91 ? -21.074 -0.549 7.110 1.00 96.00 91 ASP A CA 1
ATOM 662 C C . ASP A 1 91 ? -19.952 -1.315 6.399 1.00 96.00 91 ASP A C 1
ATOM 664 O O . ASP A 1 91 ? -18.844 -0.803 6.259 1.00 96.00 91 ASP A O 1
ATOM 668 N N . VAL A 1 92 ? -20.246 -2.548 5.989 1.00 96.88 92 VAL A N 1
ATOM 669 C CA . VAL A 1 92 ? -19.315 -3.456 5.297 1.00 96.88 92 VAL A CA 1
ATOM 670 C C . VAL A 1 92 ? -19.854 -3.883 3.930 1.00 96.88 92 VAL A C 1
ATOM 672 O O . VAL A 1 92 ? -19.388 -4.864 3.361 1.00 96.88 92 VAL A O 1
ATOM 675 N N . SER A 1 93 ? -20.883 -3.200 3.419 1.00 93.44 93 SER A N 1
ATOM 676 C CA . SER A 1 93 ? -21.605 -3.613 2.208 1.00 93.44 93 SER A CA 1
ATOM 677 C C . SER A 1 93 ? -20.740 -3.655 0.944 1.00 93.44 93 SER A C 1
ATOM 679 O O . SER A 1 93 ? -20.981 -4.511 0.092 1.00 93.44 93 SER A O 1
ATOM 681 N N . ASP A 1 94 ? -19.718 -2.803 0.862 1.00 91.88 94 ASP A N 1
ATOM 682 C CA . ASP A 1 94 ? -18.760 -2.748 -0.251 1.00 91.88 94 ASP A CA 1
ATOM 683 C C . ASP A 1 94 ? -17.505 -3.619 -0.022 1.00 91.88 94 ASP A C 1
ATOM 685 O O . ASP A 1 94 ? -16.664 -3.747 -0.909 1.00 91.88 94 ASP A O 1
ATOM 689 N N . ALA A 1 95 ? -17.386 -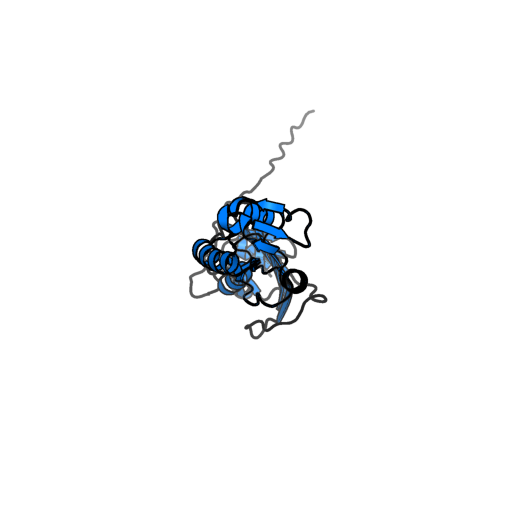4.257 1.148 1.00 96.75 95 ALA A N 1
ATOM 690 C CA . ALA A 1 95 ? -16.203 -5.008 1.552 1.00 96.75 95 ALA A CA 1
ATOM 691 C C . ALA A 1 95 ? -16.321 -6.520 1.272 1.00 96.75 95 ALA A C 1
ATOM 693 O O . ALA A 1 95 ? -17.402 -7.116 1.260 1.00 96.75 95 ALA A O 1
ATOM 694 N N . VAL A 1 96 ? -15.176 -7.177 1.091 1.00 96.75 96 VAL A N 1
ATOM 695 C CA . VAL A 1 96 ? -15.068 -8.620 0.839 1.00 96.75 96 VAL A CA 1
ATOM 696 C C . VAL A 1 96 ? -14.781 -9.363 2.141 1.00 96.75 96 VAL A C 1
ATOM 698 O O . VAL A 1 96 ? -13.853 -9.018 2.864 1.00 96.75 96 VAL A O 1
ATOM 701 N N . ALA A 1 97 ? -15.551 -10.411 2.440 1.00 96.69 97 ALA A N 1
ATOM 702 C CA . ALA A 1 97 ? -15.315 -11.251 3.615 1.00 96.69 97 ALA A CA 1
ATOM 703 C C . ALA A 1 97 ? -14.047 -12.110 3.455 1.00 96.69 97 ALA A C 1
ATOM 705 O O . ALA A 1 97 ? -13.886 -12.804 2.447 1.00 96.69 97 ALA A O 1
ATOM 706 N N . VAL A 1 98 ? -13.199 -12.123 4.482 1.00 96.50 98 VAL A N 1
ATOM 707 C CA . VAL A 1 98 ? -11.967 -12.926 4.556 1.00 96.50 98 VAL A CA 1
ATOM 708 C C . VAL A 1 98 ? -11.879 -13.656 5.904 1.00 96.50 98 VAL A C 1
ATOM 710 O O . VAL A 1 98 ? -12.661 -13.403 6.824 1.00 96.50 98 VAL A O 1
ATOM 713 N N . GLU A 1 99 ? -10.947 -14.601 6.040 1.00 95.62 99 GLU A N 1
ATOM 714 C CA . GLU A 1 99 ? -10.738 -15.301 7.311 1.00 95.62 99 GLU A CA 1
ATOM 715 C C . GLU A 1 99 ? -10.141 -14.347 8.357 1.00 95.62 99 GLU A C 1
ATOM 717 O O . GLU A 1 99 ? -9.129 -13.694 8.119 1.00 95.62 99 GLU A O 1
ATOM 722 N N . SER A 1 100 ? -10.774 -14.255 9.528 1.00 92.25 100 SER A N 1
ATOM 723 C CA . SER A 1 100 ? -10.318 -13.355 10.594 1.00 92.25 100 SER A CA 1
ATOM 724 C C . SER A 1 100 ? -9.210 -13.949 11.463 1.00 92.25 100 SER A C 1
ATOM 726 O O . SER A 1 100 ? -8.483 -13.197 12.099 1.00 92.25 100 SER A O 1
ATOM 728 N N . GLY A 1 101 ? -9.120 -15.280 11.561 1.00 90.44 101 GLY A N 1
ATOM 729 C CA . GLY A 1 101 ? -8.274 -15.969 12.543 1.00 90.44 101 GLY A CA 1
ATOM 730 C C . GLY A 1 101 ? -8.807 -15.935 13.987 1.00 90.44 101 GLY A C 1
ATOM 731 O O . GLY A 1 101 ? -8.190 -16.518 14.879 1.00 90.44 101 GLY A O 1
ATOM 732 N N . TYR A 1 102 ? -9.967 -15.313 14.231 1.00 90.56 102 TYR A N 1
ATOM 733 C CA . TYR A 1 102 ? -10.587 -15.196 15.554 1.00 90.56 102 TYR A CA 1
ATOM 734 C C . TYR A 1 102 ? -11.977 -15.852 15.570 1.00 90.56 102 TYR A C 1
ATOM 736 O O . TYR A 1 102 ? -12.779 -15.611 14.670 1.00 90.56 102 TYR A O 1
ATOM 744 N N . PRO A 1 103 ? -12.321 -16.640 16.606 1.00 89.12 103 PRO A N 1
ATOM 745 C CA . PRO A 1 103 ? -13.541 -17.456 16.606 1.00 89.12 103 PRO A CA 1
ATOM 746 C C . PRO A 1 103 ? -14.855 -16.653 16.587 1.00 89.12 103 PRO A C 1
ATOM 748 O O . PRO A 1 103 ? -15.831 -17.117 16.005 1.00 89.12 103 PRO A O 1
ATOM 751 N N . ASP A 1 104 ? -14.874 -15.455 17.182 1.00 93.62 104 ASP A N 1
ATOM 752 C CA . ASP A 1 104 ? -16.084 -14.631 17.371 1.00 93.62 104 ASP A CA 1
ATOM 753 C C . ASP A 1 104 ? -16.022 -13.280 16.627 1.00 93.62 104 ASP A C 1
ATOM 755 O O . ASP A 1 104 ? -16.782 -12.359 16.941 1.00 93.62 104 ASP A O 1
ATOM 759 N N . ILE A 1 105 ? -15.084 -13.122 15.690 1.00 97.00 105 ILE A N 1
ATOM 760 C CA . ILE A 1 105 ? -14.870 -11.871 14.952 1.00 97.00 105 ILE A CA 1
ATOM 761 C C . ILE A 1 105 ? -14.893 -12.194 13.464 1.00 97.00 105 ILE A C 1
ATOM 763 O O . ILE A 1 105 ? -14.201 -13.106 13.021 1.00 97.00 105 ILE A O 1
ATOM 767 N N . GLN A 1 106 ? -15.672 -11.452 12.685 1.00 97.81 106 GLN A N 1
ATOM 768 C CA . GLN A 1 106 ? -15.661 -11.545 11.223 1.00 97.81 106 GLN A CA 1
ATOM 769 C C . GLN A 1 106 ? -14.788 -10.427 10.657 1.00 97.81 106 GLN A C 1
ATOM 771 O O . GLN A 1 106 ? -14.834 -9.315 11.180 1.00 97.81 106 GLN A O 1
ATOM 776 N N . ARG A 1 107 ? -14.006 -10.721 9.612 1.00 97.56 107 ARG A N 1
ATOM 777 C CA . ARG A 1 107 ? -13.144 -9.750 8.930 1.00 97.56 107 ARG A CA 1
ATOM 778 C C . ARG A 1 107 ? -13.676 -9.482 7.526 1.00 97.56 107 ARG A C 1
ATOM 780 O O . ARG A 1 107 ? -13.975 -10.420 6.787 1.00 97.56 107 ARG A O 1
ATOM 787 N N . PHE A 1 108 ? -13.768 -8.209 7.173 1.00 98.12 108 PHE A N 1
ATOM 788 C CA . PHE A 1 108 ? -14.086 -7.743 5.830 1.00 98.12 108 PHE A CA 1
ATOM 789 C C . PHE A 1 108 ? -13.030 -6.742 5.379 1.00 98.12 108 PHE A C 1
ATOM 791 O O . PHE A 1 108 ? -12.502 -5.994 6.199 1.00 98.12 108 PHE A O 1
ATOM 798 N N . GLU A 1 109 ? -12.736 -6.715 4.088 1.00 96.94 109 GLU A N 1
ATOM 799 C CA . GLU A 1 109 ? -11.711 -5.851 3.512 1.00 96.94 109 GLU A CA 1
ATOM 800 C C . GLU A 1 109 ? -12.252 -5.075 2.321 1.00 96.94 109 GLU A C 1
ATOM 802 O O . GLU A 1 109 ? -12.844 -5.649 1.409 1.00 96.94 109 GLU A O 1
ATOM 807 N N . ASP A 1 110 ? -12.011 -3.772 2.331 1.00 95.88 110 ASP A N 1
ATOM 808 C CA . ASP A 1 110 ? -12.171 -2.883 1.186 1.00 95.88 110 ASP A CA 1
ATOM 809 C C . ASP A 1 110 ? -10.826 -2.189 0.970 1.00 95.88 110 ASP A C 1
ATOM 811 O O . ASP A 1 110 ? -10.518 -1.197 1.630 1.00 95.88 110 ASP A O 1
ATOM 815 N N . ILE A 1 111 ? -9.965 -2.802 0.154 1.00 92.19 111 ILE A N 1
ATOM 816 C CA . ILE A 1 111 ? -8.562 -2.409 0.007 1.00 92.19 111 ILE A CA 1
ATOM 817 C C . ILE A 1 111 ? -8.258 -2.027 -1.435 1.00 92.19 111 ILE A C 1
ATOM 819 O O . ILE A 1 111 ? -8.450 -2.802 -2.371 1.00 92.19 111 ILE A O 1
ATOM 823 N N . GLU A 1 112 ? -7.685 -0.839 -1.578 1.00 85.44 112 GLU A N 1
ATOM 824 C CA . GLU A 1 112 ? -7.011 -0.360 -2.770 1.00 85.44 112 GLU A CA 1
ATOM 825 C C . GLU A 1 112 ? -5.498 -0.458 -2.526 1.00 85.44 112 GLU A C 1
ATOM 827 O O . GLU A 1 112 ? -4.883 0.363 -1.838 1.00 85.44 112 GLU A O 1
ATOM 832 N N . PHE A 1 113 ? -4.892 -1.507 -3.075 1.00 75.25 113 PHE A N 1
ATOM 833 C CA . PHE A 1 113 ? -3.452 -1.712 -3.018 1.00 75.25 113 PHE A CA 1
ATOM 834 C C . PHE A 1 113 ? -2.866 -1.637 -4.420 1.00 75.25 113 PHE A C 1
ATOM 836 O O . PHE A 1 113 ? -3.330 -2.327 -5.331 1.00 75.25 113 PHE A O 1
ATOM 843 N N . GLN A 1 114 ? -1.823 -0.825 -4.577 1.00 68.25 114 GLN A N 1
ATOM 844 C CA . GLN A 1 114 ? -1.041 -0.775 -5.802 1.00 68.25 114 GLN A CA 1
ATOM 845 C C . GLN A 1 114 ? 0.369 -1.328 -5.526 1.00 68.25 114 GLN A C 1
ATOM 847 O O . GLN A 1 114 ? 1.254 -0.550 -5.168 1.00 68.25 114 GLN A O 1
ATOM 852 N N . PRO A 1 115 ? 0.592 -2.653 -5.676 1.00 61.66 115 PRO A N 1
ATOM 853 C CA . PRO A 1 115 ? 1.939 -3.215 -5.702 1.00 61.66 115 PRO A CA 1
ATOM 854 C C . PRO A 1 115 ? 2.630 -2.820 -7.006 1.00 61.66 115 PRO A C 1
ATOM 856 O O . PRO A 1 115 ? 1.995 -2.804 -8.065 1.00 61.66 115 PRO A O 1
ATOM 859 N N . THR A 1 116 ? 3.923 -2.508 -6.955 1.00 62.12 116 THR A N 1
ATOM 860 C CA . THR A 1 116 ? 4.645 -1.987 -8.125 1.00 62.12 116 THR A CA 1
ATOM 861 C C . THR A 1 116 ? 6.088 -2.471 -8.166 1.00 62.12 116 THR A C 1
ATOM 863 O O . THR A 1 116 ? 7.002 -1.699 -7.895 1.00 62.12 116 THR A O 1
ATOM 866 N N . ASP A 1 117 ? 6.324 -3.707 -8.590 1.00 71.62 117 ASP A N 1
ATOM 867 C CA . ASP A 1 117 ? 7.621 -3.975 -9.210 1.00 71.62 117 ASP A CA 1
ATOM 868 C C . ASP A 1 117 ? 7.710 -3.095 -10.465 1.00 71.62 117 ASP A C 1
ATOM 870 O O . ASP A 1 117 ? 6.807 -3.101 -11.311 1.00 71.62 117 ASP A O 1
ATOM 874 N N . ILE A 1 118 ? 8.766 -2.289 -10.577 1.00 86.25 118 ILE A N 1
ATOM 875 C CA . ILE A 1 118 ? 8.998 -1.513 -11.794 1.00 86.25 118 ILE A CA 1
ATOM 876 C C . ILE A 1 118 ? 9.692 -2.444 -12.776 1.00 86.25 118 ILE A C 1
ATOM 878 O O . ILE A 1 118 ? 10.869 -2.763 -12.623 1.00 86.25 118 ILE A O 1
ATOM 882 N N . GLU A 1 119 ? 8.959 -2.900 -13.786 1.00 91.00 119 GLU A N 1
ATOM 883 C CA . GLU A 1 119 ? 9.534 -3.707 -14.856 1.00 91.00 119 GLU A CA 1
ATOM 884 C C . GLU A 1 119 ? 9.974 -2.823 -16.024 1.00 91.00 119 GLU A C 1
ATOM 886 O O . GLU A 1 119 ? 9.166 -2.090 -16.599 1.00 91.00 119 GLU A O 1
ATOM 891 N N . ILE A 1 120 ? 11.237 -2.952 -16.426 1.00 95.19 120 ILE A N 1
ATOM 892 C CA . ILE A 1 120 ? 11.794 -2.338 -17.629 1.00 95.19 120 ILE A CA 1
ATOM 893 C C . ILE A 1 120 ? 12.157 -3.445 -18.621 1.00 95.19 120 ILE A C 1
ATOM 895 O O . ILE A 1 120 ? 13.027 -4.282 -18.371 1.00 95.19 120 ILE A O 1
ATOM 899 N N . SER A 1 121 ? 11.511 -3.439 -19.785 1.00 97.06 121 SER A N 1
ATOM 900 C CA . SER A 1 121 ? 11.844 -4.354 -20.881 1.00 97.06 121 SER A CA 1
ATOM 901 C C . SER A 1 121 ? 12.925 -3.757 -21.779 1.00 97.06 121 SER A C 1
ATOM 903 O O . SER A 1 121 ? 12.756 -2.669 -22.322 1.00 97.06 121 SER A O 1
ATOM 905 N N . ILE A 1 122 ? 14.027 -4.471 -21.989 1.00 97.88 122 ILE A N 1
ATOM 906 C CA . ILE A 1 122 ? 15.144 -4.050 -22.836 1.00 97.88 122 ILE A CA 1
ATOM 907 C C . ILE A 1 122 ? 15.076 -4.786 -24.177 1.00 97.88 122 ILE A C 1
ATOM 909 O O . ILE A 1 122 ? 15.150 -6.014 -24.229 1.00 97.88 122 ILE A O 1
ATOM 913 N N . VAL A 1 123 ? 14.985 -4.034 -25.273 1.00 98.12 123 VAL A N 1
ATOM 914 C CA . VAL A 1 123 ? 14.912 -4.538 -26.649 1.00 98.12 123 VAL A CA 1
ATOM 915 C C . VAL A 1 123 ? 16.193 -4.159 -27.410 1.00 98.12 123 VAL A C 1
ATOM 917 O O . VAL A 1 123 ? 16.280 -3.066 -27.977 1.00 98.12 123 VAL A O 1
ATOM 920 N N . PRO A 1 124 ? 17.201 -5.050 -27.465 1.00 97.75 124 PRO A N 1
ATOM 921 C CA . PRO A 1 124 ? 18.450 -4.790 -28.180 1.00 97.75 124 PRO A CA 1
ATOM 922 C C . PRO A 1 124 ? 18.293 -4.931 -29.700 1.00 97.75 124 PRO A C 1
ATOM 924 O O . PRO A 1 124 ? 17.719 -5.912 -30.181 1.00 97.75 124 PRO A O 1
ATOM 927 N N . LEU A 1 125 ? 18.848 -4.003 -30.485 1.00 95.88 125 LEU A N 1
ATOM 928 C CA . LEU A 1 125 ? 18.789 -4.005 -31.956 1.00 95.88 125 LEU A CA 1
ATOM 929 C C . LEU A 1 125 ? 20.035 -4.631 -32.604 1.00 95.88 125 LEU A C 1
ATOM 931 O O . LEU A 1 125 ? 20.680 -4.022 -33.453 1.00 95.88 125 LEU A O 1
ATOM 935 N N . GLY A 1 126 ? 20.373 -5.859 -32.210 1.00 93.50 126 GLY A N 1
ATOM 936 C CA . GLY A 1 126 ? 21.481 -6.624 -32.788 1.00 93.50 126 GLY A CA 1
ATOM 937 C C . GLY A 1 126 ? 22.247 -7.443 -31.752 1.00 93.50 126 GLY A C 1
ATOM 938 O O . GLY A 1 126 ? 21.958 -7.388 -30.556 1.00 93.50 126 GLY A O 1
ATOM 939 N N . GLU A 1 127 ? 23.251 -8.195 -32.205 1.00 93.19 127 GLU A N 1
ATOM 940 C CA . GLU A 1 127 ? 24.061 -9.055 -31.329 1.00 93.19 127 GLU A CA 1
ATOM 941 C C . GLU A 1 127 ? 24.909 -8.257 -30.330 1.00 93.19 127 GLU A C 1
ATOM 943 O O . GLU A 1 127 ? 24.996 -8.620 -29.154 1.00 93.19 127 GLU A O 1
ATOM 948 N N . ARG A 1 128 ? 25.526 -7.155 -30.773 1.00 93.75 128 ARG A N 1
ATOM 949 C CA . ARG A 1 128 ? 26.353 -6.317 -29.900 1.00 93.75 128 ARG A CA 1
ATOM 950 C C . ARG A 1 128 ? 25.508 -5.572 -28.857 1.00 93.75 128 ARG A C 1
ATOM 952 O O . ARG A 1 128 ? 25.843 -5.696 -27.677 1.00 93.75 128 ARG A O 1
ATOM 959 N N . PRO A 1 129 ? 24.385 -4.916 -29.213 1.00 96.69 129 PRO A N 1
ATOM 960 C CA . PRO A 1 129 ? 23.459 -4.369 -28.225 1.00 96.69 129 PRO A CA 1
ATOM 961 C C . PRO A 1 129 ? 22.916 -5.417 -27.251 1.00 96.69 129 PRO A C 1
ATOM 963 O O . PRO A 1 129 ? 22.754 -5.117 -26.070 1.00 96.69 129 PRO A O 1
ATOM 966 N N . LEU A 1 130 ? 22.689 -6.661 -27.691 1.00 96.50 130 LEU A N 1
ATOM 967 C CA . LEU A 1 130 ? 22.250 -7.747 -26.809 1.00 96.50 130 LEU A CA 1
ATOM 968 C C . LEU A 1 130 ? 23.304 -8.073 -25.743 1.00 96.50 130 LEU A C 1
ATOM 970 O O . LEU A 1 130 ? 22.969 -8.238 -24.568 1.00 96.50 130 LEU A O 1
ATOM 974 N N . LEU A 1 131 ? 24.581 -8.140 -26.127 1.00 94.50 131 LEU A N 1
ATOM 975 C CA . LEU A 1 131 ? 25.666 -8.339 -25.168 1.00 94.50 131 LEU A CA 1
ATOM 976 C C . LEU A 1 131 ? 25.782 -7.155 -24.198 1.00 94.50 131 LEU A C 1
ATOM 978 O O . LEU A 1 131 ? 25.870 -7.369 -22.989 1.00 94.50 131 LEU A O 1
ATOM 982 N N . SER A 1 132 ? 25.734 -5.922 -24.713 1.00 94.50 132 SER A N 1
ATOM 983 C CA . SER A 1 132 ? 25.762 -4.708 -23.889 1.00 94.50 132 SER A CA 1
ATOM 984 C C . SER A 1 132 ? 24.590 -4.650 -22.908 1.00 94.50 132 SER A C 1
ATOM 986 O O . SER A 1 132 ? 24.795 -4.307 -21.749 1.00 94.50 132 SER A O 1
ATOM 988 N N . SER A 1 133 ? 23.391 -5.063 -23.330 1.00 96.62 133 SER A N 1
ATOM 989 C CA . SER A 1 133 ? 22.186 -5.103 -22.489 1.00 96.62 133 SER A CA 1
ATOM 990 C C . SER A 1 133 ? 22.347 -6.048 -21.300 1.00 96.62 133 SER A C 1
ATOM 992 O O . SER A 1 133 ? 21.972 -5.704 -20.187 1.00 96.62 133 SER A O 1
ATOM 994 N N . ARG A 1 134 ? 22.961 -7.222 -21.497 1.00 95.12 134 ARG A N 1
ATOM 995 C CA . ARG A 1 134 ? 23.231 -8.165 -20.396 1.00 95.12 134 ARG A CA 1
ATOM 996 C C . ARG A 1 134 ? 24.189 -7.573 -19.364 1.00 95.12 134 ARG A C 1
ATOM 998 O O . ARG A 1 134 ? 23.923 -7.637 -18.172 1.00 95.12 134 ARG A O 1
ATOM 1005 N N . ILE A 1 135 ? 25.266 -6.941 -19.834 1.00 94.56 135 ILE A N 1
ATOM 1006 C CA . ILE A 1 135 ? 26.232 -6.254 -18.963 1.00 94.56 135 ILE A CA 1
ATOM 1007 C C . ILE A 1 135 ? 25.566 -5.082 -18.232 1.00 94.56 135 ILE A C 1
ATOM 1009 O O . ILE A 1 135 ? 25.888 -4.815 -17.077 1.00 94.56 135 ILE A O 1
ATOM 1013 N N . LEU A 1 136 ? 24.663 -4.366 -18.904 1.00 94.88 136 LEU A N 1
ATOM 1014 C CA . LEU A 1 136 ? 23.909 -3.273 -18.307 1.00 94.88 136 LEU A CA 1
ATOM 1015 C C . LEU A 1 136 ? 23.020 -3.777 -17.164 1.00 94.88 136 LEU A C 1
ATOM 1017 O O . LEU A 1 136 ? 23.089 -3.212 -16.080 1.00 94.88 136 LEU A O 1
ATOM 1021 N N . VAL A 1 137 ? 22.269 -4.864 -17.363 1.00 95.62 137 VAL A N 1
ATOM 1022 C CA . VAL A 1 137 ? 21.436 -5.466 -16.305 1.00 95.62 137 VAL A CA 1
ATOM 1023 C C . VAL A 1 137 ? 22.269 -5.870 -15.090 1.00 95.62 137 VAL A C 1
ATOM 1025 O O . VAL A 1 137 ? 21.896 -5.541 -13.969 1.00 95.62 137 VAL A O 1
ATOM 1028 N N . ASP A 1 138 ? 23.437 -6.486 -15.294 1.00 94.00 138 ASP A N 1
ATOM 1029 C CA . ASP A 1 138 ? 24.336 -6.838 -14.186 1.00 94.00 138 ASP A CA 1
ATOM 1030 C C . ASP A 1 138 ? 24.798 -5.601 -13.390 1.00 94.00 138 ASP A C 1
ATOM 1032 O O . ASP A 1 138 ? 24.980 -5.671 -12.175 1.00 94.00 138 ASP A O 1
ATOM 1036 N N . ARG A 1 139 ? 24.990 -4.454 -14.058 1.00 94.00 139 ARG A N 1
ATOM 1037 C CA . ARG A 1 139 ? 25.363 -3.184 -13.404 1.00 94.00 139 ARG A CA 1
ATOM 1038 C C . ARG A 1 139 ? 24.200 -2.515 -12.684 1.00 94.00 139 ARG A C 1
ATOM 1040 O O . ARG A 1 139 ? 24.444 -1.774 -11.738 1.00 94.00 139 ARG A O 1
ATOM 1047 N N . LEU A 1 140 ? 22.978 -2.741 -13.154 1.00 95.19 140 LEU A N 1
ATOM 1048 C CA . LEU A 1 140 ? 21.754 -2.182 -12.583 1.00 95.19 140 LEU A CA 1
ATOM 1049 C C . LEU A 1 140 ? 21.153 -3.073 -11.489 1.00 95.19 140 LEU A C 1
ATOM 1051 O O . LEU A 1 140 ? 20.106 -2.746 -10.936 1.00 95.19 140 LEU A O 1
ATOM 1055 N N . ALA A 1 141 ? 21.807 -4.184 -11.150 1.00 92.06 141 ALA A N 1
ATOM 1056 C CA . ALA A 1 141 ? 21.384 -5.041 -10.056 1.00 92.06 141 ALA A CA 1
ATOM 1057 C C . ALA A 1 141 ? 21.312 -4.250 -8.736 1.00 92.06 141 ALA A C 1
ATOM 1059 O O . ALA A 1 141 ? 22.308 -3.684 -8.284 1.00 92.06 141 ALA A O 1
ATOM 1060 N N . GLY A 1 142 ? 20.128 -4.238 -8.117 1.00 88.44 142 GLY A N 1
ATOM 1061 C CA . GLY A 1 142 ? 19.866 -3.504 -6.876 1.00 88.44 142 GLY A CA 1
ATOM 1062 C C . GLY A 1 142 ? 19.574 -2.013 -7.061 1.00 88.44 142 GLY A C 1
ATOM 1063 O O . GLY A 1 142 ? 19.552 -1.290 -6.072 1.00 88.44 142 GLY A O 1
ATOM 1064 N N . VAL A 1 143 ? 19.373 -1.540 -8.296 1.00 92.19 143 VAL A N 1
ATOM 1065 C CA . VAL A 1 143 ? 18.793 -0.213 -8.533 1.00 92.19 143 VAL A CA 1
ATOM 1066 C C . VAL A 1 143 ? 17.332 -0.216 -8.098 1.00 92.19 143 VAL A C 1
ATOM 1068 O O . VAL A 1 143 ? 16.576 -1.134 -8.427 1.00 92.19 143 VAL A O 1
ATOM 1071 N N . GLU A 1 144 ? 16.954 0.846 -7.398 1.00 88.56 144 GLU A N 1
ATOM 1072 C CA . GLU A 1 144 ? 15.606 1.076 -6.903 1.00 88.56 144 GLU A CA 1
ATOM 1073 C C . GLU A 1 144 ? 15.087 2.436 -7.391 1.00 88.56 144 GLU A C 1
ATOM 1075 O O . GLU A 1 144 ? 15.871 3.372 -7.552 1.00 88.56 144 GLU A O 1
ATOM 1080 N N . ILE A 1 145 ? 13.777 2.539 -7.627 1.00 86.25 145 ILE A N 1
ATOM 1081 C CA . ILE A 1 145 ? 13.071 3.798 -7.925 1.00 86.25 145 ILE A CA 1
ATOM 1082 C C . ILE A 1 145 ? 11.944 3.950 -6.900 1.00 86.25 145 ILE A C 1
ATOM 1084 O O . ILE A 1 145 ? 11.071 3.082 -6.814 1.00 86.25 145 ILE A O 1
ATOM 1088 N N . ASP A 1 146 ? 11.959 5.031 -6.117 1.00 80.25 146 ASP A N 1
ATOM 1089 C CA . ASP A 1 146 ? 11.130 5.193 -4.907 1.00 80.25 146 ASP A CA 1
ATOM 1090 C C . ASP A 1 146 ? 11.220 3.987 -3.949 1.00 80.25 146 ASP A C 1
ATOM 1092 O O . ASP A 1 146 ? 10.204 3.484 -3.461 1.00 80.25 146 ASP A O 1
ATOM 1096 N N . ASP A 1 147 ? 12.445 3.482 -3.748 1.00 74.75 147 ASP A N 1
ATOM 1097 C CA . ASP A 1 147 ? 12.775 2.289 -2.949 1.00 74.75 147 ASP A CA 1
ATOM 1098 C C . ASP A 1 147 ? 12.041 1.009 -3.399 1.00 74.75 147 ASP A C 1
ATOM 1100 O O . ASP A 1 147 ? 11.785 0.096 -2.611 1.00 74.75 147 ASP A O 1
ATOM 1104 N N . ARG A 1 148 ? 11.686 0.938 -4.687 1.00 78.12 148 ARG A N 1
ATOM 1105 C CA . ARG A 1 148 ? 11.145 -0.268 -5.315 1.00 78.12 148 ARG A CA 1
ATOM 1106 C C . ARG A 1 148 ? 12.198 -0.937 -6.171 1.00 78.12 148 ARG A C 1
ATOM 1108 O O . ARG A 1 148 ? 12.807 -0.242 -6.989 1.00 78.12 148 ARG A O 1
ATOM 1115 N N . PRO A 1 149 ? 12.371 -2.262 -6.074 1.00 85.56 149 PRO A N 1
ATOM 1116 C CA . PRO A 1 149 ? 13.292 -2.971 -6.942 1.00 85.56 149 PRO A CA 1
ATOM 1117 C C . PRO A 1 149 ? 12.870 -2.805 -8.403 1.00 85.56 149 PRO A C 1
ATOM 1119 O O . PRO A 1 149 ? 11.717 -3.034 -8.777 1.00 85.56 149 PRO A O 1
ATOM 1122 N N . VA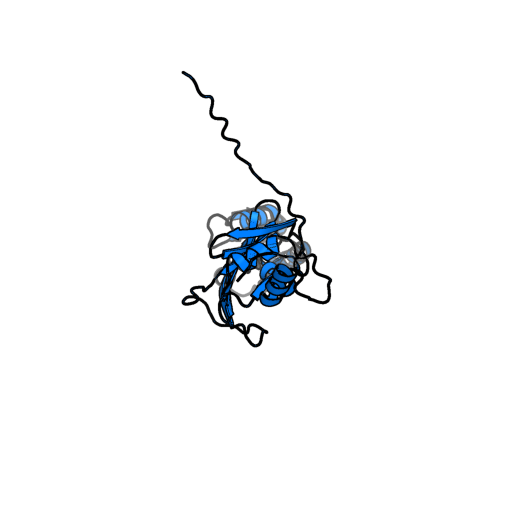L A 1 150 ? 13.827 -2.428 -9.248 1.00 91.06 150 VAL A N 1
ATOM 1123 C CA . VAL A 1 150 ? 13.615 -2.402 -10.694 1.00 91.06 150 VAL A CA 1
ATOM 1124 C C . VAL A 1 150 ? 14.011 -3.756 -11.273 1.00 91.06 150 VAL A C 1
ATOM 1126 O O . VAL A 1 150 ? 15.156 -4.195 -11.144 1.00 91.06 150 VAL A O 1
ATOM 1129 N N . THR A 1 151 ? 13.066 -4.424 -11.932 1.00 92.25 151 THR A N 1
ATOM 1130 C CA . THR A 1 151 ? 13.321 -5.673 -12.654 1.00 92.25 151 THR A CA 1
ATOM 1131 C C . THR A 1 151 ? 13.557 -5.375 -14.126 1.00 92.25 151 THR A C 1
ATOM 1133 O O . THR A 1 151 ? 12.769 -4.687 -14.770 1.00 92.25 151 THR A O 1
ATOM 1136 N N . TYR A 1 152 ? 14.637 -5.925 -14.676 1.00 94.94 152 TYR A N 1
ATOM 1137 C CA . TYR A 1 152 ? 15.006 -5.735 -16.074 1.00 94.94 152 TYR A CA 1
ATOM 1138 C C . TYR A 1 152 ? 14.865 -7.044 -16.849 1.00 94.94 152 TYR A C 1
ATOM 1140 O O . TYR A 1 152 ? 15.524 -8.035 -16.527 1.00 94.94 152 TYR A O 1
ATOM 1148 N N . THR A 1 153 ? 14.067 -7.030 -17.915 1.00 95.38 153 THR A N 1
ATOM 1149 C CA . THR A 1 153 ? 13.864 -8.189 -18.796 1.00 95.38 153 THR A CA 1
ATOM 1150 C C . THR A 1 153 ? 14.500 -7.911 -20.154 1.00 95.38 153 THR A C 1
ATOM 1152 O O . THR A 1 153 ? 14.113 -6.965 -20.830 1.00 95.38 153 THR A O 1
ATOM 1155 N N . VAL A 1 154 ? 15.471 -8.720 -20.587 1.00 96.88 154 VAL A N 1
ATOM 1156 C CA . VAL A 1 154 ? 16.136 -8.544 -21.894 1.00 96.88 154 VAL A CA 1
ATOM 1157 C C . VAL A 1 154 ? 15.497 -9.451 -22.940 1.00 96.88 154 VAL A C 1
ATOM 1159 O O . VAL A 1 154 ? 15.503 -10.672 -22.790 1.00 96.88 154 VAL A O 1
ATOM 1162 N N . ASP A 1 155 ? 15.021 -8.871 -24.040 1.00 96.19 155 ASP A N 1
ATOM 1163 C CA . ASP A 1 155 ? 14.583 -9.633 -25.207 1.00 96.19 155 ASP A CA 1
ATOM 1164 C C . ASP A 1 155 ? 15.793 -10.293 -25.897 1.00 96.19 155 ASP A C 1
ATOM 1166 O O . ASP A 1 155 ? 16.770 -9.640 -26.277 1.00 96.19 155 ASP A O 1
ATOM 1170 N N . HIS A 1 156 ? 15.737 -11.616 -26.037 1.00 93.44 156 HIS A N 1
ATOM 1171 C CA . HIS A 1 156 ? 16.785 -12.430 -26.649 1.00 93.44 156 HIS A CA 1
ATOM 1172 C C . HIS A 1 156 ? 16.477 -12.854 -28.089 1.00 93.44 156 HIS A C 1
ATOM 1174 O O . HIS A 1 156 ? 17.363 -13.391 -28.754 1.00 93.44 156 HIS A O 1
ATOM 1180 N N . ASP A 1 157 ? 15.259 -12.627 -28.580 1.00 91.44 157 ASP A N 1
ATOM 1181 C CA . ASP A 1 157 ? 14.839 -13.025 -29.920 1.00 91.44 157 ASP A CA 1
ATOM 1182 C C . ASP A 1 157 ? 15.199 -11.927 -30.925 1.00 91.44 157 ASP A C 1
ATOM 1184 O O . ASP A 1 157 ? 14.394 -11.077 -31.295 1.00 91.44 157 ASP A O 1
ATOM 1188 N N . ILE A 1 158 ? 16.463 -11.890 -31.340 1.00 86.56 158 ILE A N 1
ATOM 1189 C CA . ILE A 1 158 ? 16.949 -10.911 -32.326 1.00 86.56 158 ILE A CA 1
ATOM 1190 C C . ILE A 1 158 ? 16.556 -11.247 -33.772 1.00 86.56 158 ILE A C 1
ATOM 1192 O O . ILE A 1 158 ? 16.769 -10.421 -34.658 1.00 86.56 158 ILE A O 1
ATOM 1196 N N . ASP A 1 159 ? 15.958 -12.419 -34.005 1.00 88.19 159 ASP A N 1
ATOM 1197 C CA . ASP A 1 159 ? 15.513 -12.863 -35.329 1.00 88.19 159 ASP A CA 1
ATOM 1198 C C . ASP A 1 159 ? 14.124 -12.302 -35.686 1.00 88.19 159 ASP A C 1
ATOM 1200 O O . ASP A 1 159 ? 13.775 -12.163 -36.864 1.00 88.19 159 ASP A O 1
ATOM 1204 N N . GLN A 1 160 ? 13.320 -11.943 -34.680 1.00 90.81 160 GLN A N 1
ATOM 1205 C CA . GLN A 1 160 ? 12.042 -11.267 -34.877 1.00 90.81 160 GLN A CA 1
ATOM 1206 C C . GLN A 1 160 ? 12.191 -9.801 -35.307 1.00 90.81 160 GLN A C 1
ATOM 1208 O O . GLN A 1 160 ? 13.158 -9.103 -35.003 1.00 90.81 160 GLN A O 1
ATOM 1213 N N . SER A 1 161 ? 11.163 -9.287 -35.995 1.00 93.62 161 SER A N 1
ATOM 1214 C CA . SER A 1 161 ? 11.152 -7.884 -36.409 1.00 93.62 161 SER A CA 1
ATOM 1215 C C . SER A 1 161 ? 11.162 -6.952 -35.194 1.00 93.62 161 SER A C 1
ATOM 1217 O O . SER A 1 161 ? 10.409 -7.149 -34.239 1.00 93.62 161 SER A O 1
ATOM 1219 N N . VAL A 1 162 ? 11.963 -5.886 -35.263 1.00 92.12 162 VAL A N 1
ATOM 1220 C CA . VAL A 1 162 ? 12.079 -4.887 -34.188 1.00 92.12 162 VAL A CA 1
ATOM 1221 C C . VAL A 1 162 ? 10.713 -4.353 -33.758 1.00 92.12 162 VAL A C 1
ATOM 1223 O O . VAL A 1 162 ? 10.429 -4.289 -32.568 1.00 92.12 162 VAL A O 1
ATOM 1226 N N . ASN A 1 163 ? 9.839 -4.036 -34.716 1.00 93.50 163 ASN A N 1
ATOM 1227 C CA . ASN A 1 163 ? 8.503 -3.522 -34.421 1.00 93.50 163 ASN A CA 1
ATOM 1228 C C . ASN A 1 163 ? 7.649 -4.529 -33.640 1.00 93.50 163 ASN A C 1
ATOM 1230 O O . ASN A 1 163 ? 6.942 -4.131 -32.721 1.00 93.50 163 ASN A O 1
ATOM 1234 N N . SER A 1 164 ? 7.714 -5.819 -33.982 1.00 94.38 164 SER A N 1
ATOM 1235 C CA . SER A 1 164 ? 6.980 -6.867 -33.259 1.00 94.38 164 SER A CA 1
ATOM 1236 C C . SER A 1 164 ? 7.431 -6.957 -31.805 1.00 94.38 164 SER A C 1
ATOM 1238 O O . SER A 1 164 ? 6.591 -6.980 -30.911 1.00 94.38 164 SER A O 1
ATOM 1240 N N . ARG A 1 165 ? 8.746 -6.938 -31.579 1.00 95.75 165 ARG A N 1
ATOM 1241 C CA . ARG A 1 165 ? 9.355 -7.035 -30.248 1.00 95.75 165 ARG A CA 1
ATOM 1242 C C . ARG A 1 165 ? 9.060 -5.825 -29.378 1.00 95.75 165 ARG A C 1
ATOM 1244 O O . ARG A 1 165 ? 8.605 -5.976 -28.255 1.00 95.75 165 ARG A O 1
ATOM 1251 N N . VAL A 1 166 ? 9.226 -4.620 -29.925 1.00 94.44 166 VAL A N 1
ATOM 1252 C CA . VAL A 1 166 ? 8.905 -3.376 -29.209 1.00 94.44 166 VAL A CA 1
ATOM 1253 C C . VAL A 1 166 ? 7.418 -3.313 -28.858 1.00 94.44 166 VAL A C 1
ATOM 1255 O O . VAL A 1 166 ? 7.077 -2.934 -27.744 1.00 94.44 166 VAL A O 1
ATOM 1258 N N . ASN A 1 167 ? 6.525 -3.711 -29.769 1.00 93.75 167 ASN A N 1
ATOM 1259 C CA . ASN A 1 167 ? 5.088 -3.735 -29.485 1.00 93.75 167 ASN A CA 1
ATOM 1260 C C . ASN A 1 167 ? 4.720 -4.783 -28.429 1.00 93.75 167 ASN A C 1
ATOM 1262 O O . ASN A 1 167 ? 3.855 -4.522 -27.597 1.00 93.75 167 ASN A O 1
ATOM 1266 N N . LEU A 1 168 ? 5.362 -5.954 -28.461 1.00 93.25 168 LEU A N 1
ATOM 1267 C CA . LEU A 1 168 ? 5.187 -6.978 -27.436 1.00 93.25 168 LEU A CA 1
ATOM 1268 C C . LEU A 1 168 ? 5.652 -6.452 -26.073 1.00 93.25 168 LEU A C 1
ATOM 1270 O O . LEU A 1 168 ? 4.877 -6.490 -25.122 1.00 93.25 168 LEU A O 1
ATOM 1274 N N . ALA A 1 169 ? 6.848 -5.865 -26.011 1.00 93.31 169 ALA A N 1
ATOM 1275 C CA . ALA A 1 169 ? 7.393 -5.262 -24.800 1.00 93.31 169 ALA A CA 1
ATOM 1276 C C . ALA A 1 169 ? 6.475 -4.159 -24.243 1.00 93.31 169 ALA A C 1
ATOM 1278 O O . ALA A 1 169 ? 6.124 -4.201 -23.072 1.00 93.31 169 ALA A O 1
ATOM 1279 N N . LEU A 1 170 ? 5.981 -3.240 -25.085 1.00 92.19 170 LEU A N 1
ATOM 1280 C CA . LEU A 1 170 ? 5.043 -2.180 -24.672 1.00 92.19 170 LEU A CA 1
ATOM 1281 C C . LEU A 1 170 ? 3.673 -2.710 -24.218 1.00 92.19 170 LEU A C 1
ATOM 1283 O O . LEU A 1 170 ? 2.920 -1.992 -23.565 1.00 92.19 170 LEU A O 1
ATOM 1287 N N . SER A 1 171 ? 3.310 -3.938 -24.600 1.00 89.75 171 SER A N 1
ATOM 1288 C CA . SER A 1 171 ? 2.082 -4.588 -24.126 1.00 89.75 171 SER A CA 1
ATOM 1289 C C . SER A 1 171 ? 2.255 -5.304 -22.784 1.00 89.75 171 SER A C 1
ATOM 1291 O O . SER A 1 171 ? 1.256 -5.630 -22.147 1.00 89.75 171 SER A O 1
ATOM 1293 N N . GLN A 1 172 ? 3.501 -5.560 -22.375 1.00 87.06 172 GLN A N 1
ATOM 1294 C CA . GLN A 1 172 ? 3.858 -6.306 -21.166 1.00 87.06 172 GLN A CA 1
ATOM 1295 C C . GLN A 1 172 ? 4.408 -5.396 -20.065 1.00 87.06 172 GLN A C 1
ATOM 1297 O O . GLN A 1 172 ? 4.118 -5.621 -18.897 1.00 87.06 172 GLN A O 1
ATOM 1302 N N . SER A 1 173 ? 5.140 -4.347 -20.438 1.00 83.75 173 SER A N 1
ATOM 1303 C CA . SER A 1 173 ? 5.740 -3.371 -19.535 1.00 83.75 173 SER A CA 1
ATOM 1304 C C . SER A 1 173 ? 5.373 -1.944 -19.950 1.00 83.75 173 SER A C 1
ATOM 1306 O O . SER A 1 173 ? 5.229 -1.621 -21.133 1.00 83.75 173 SER A O 1
ATOM 1308 N N . ALA A 1 174 ? 5.247 -1.071 -18.950 1.00 86.06 174 ALA A N 1
ATOM 1309 C CA . ALA A 1 174 ? 5.039 0.359 -19.146 1.00 86.06 174 ALA A CA 1
ATOM 1310 C C . ALA A 1 174 ? 6.295 1.083 -19.668 1.00 86.06 174 ALA A C 1
ATOM 1312 O O . ALA A 1 174 ? 6.167 2.170 -20.236 1.00 86.06 174 ALA A O 1
ATOM 1313 N N . PHE A 1 175 ? 7.488 0.499 -19.502 1.00 95.12 175 PHE A N 1
ATOM 1314 C CA . PHE A 1 175 ? 8.770 1.119 -19.833 1.00 95.12 175 PHE A CA 1
ATOM 1315 C C . PHE A 1 175 ? 9.624 0.180 -20.682 1.00 95.12 175 PHE A C 1
ATOM 1317 O O . PHE A 1 175 ? 10.031 -0.900 -20.253 1.00 95.12 175 PHE A O 1
ATOM 1324 N N . VAL A 1 176 ? 9.930 0.612 -21.902 1.00 97.69 176 VAL A N 1
ATOM 1325 C CA . VAL A 1 176 ? 10.736 -0.160 -22.848 1.00 97.69 176 VAL A CA 1
ATOM 1326 C C . VAL A 1 176 ? 11.990 0.618 -23.201 1.00 97.69 176 VAL A C 1
ATOM 1328 O O . VAL A 1 176 ? 11.906 1.716 -23.747 1.00 97.69 176 VAL A O 1
ATOM 1331 N N . TRP A 1 177 ? 13.151 0.040 -22.917 1.00 98.25 177 TRP A N 1
ATOM 1332 C CA . TRP A 1 177 ? 14.443 0.560 -23.345 1.00 98.25 177 TRP A CA 1
ATOM 1333 C C . TRP A 1 177 ? 14.856 -0.115 -24.642 1.00 98.25 177 TRP A C 1
ATOM 1335 O O . TRP A 1 177 ? 15.038 -1.327 -24.704 1.00 98.25 177 TRP A O 1
ATOM 1345 N N . ILE A 1 178 ? 15.010 0.669 -25.695 1.00 98.00 178 ILE A N 1
ATOM 1346 C CA . ILE A 1 178 ? 15.549 0.213 -26.969 1.00 98.00 178 ILE A CA 1
ATOM 1347 C C . ILE A 1 178 ? 17.019 0.614 -26.995 1.00 98.00 178 ILE A C 1
ATOM 1349 O O . ILE A 1 178 ? 17.352 1.754 -26.680 1.00 98.00 178 ILE A O 1
ATOM 1353 N N . ILE A 1 179 ? 17.884 -0.338 -27.339 1.00 97.81 179 ILE A N 1
ATOM 1354 C CA . ILE A 1 179 ? 19.331 -0.122 -27.399 1.00 97.81 179 ILE A CA 1
ATOM 1355 C C . ILE A 1 179 ? 19.797 -0.508 -28.794 1.00 97.81 179 ILE A C 1
ATOM 1357 O O . ILE A 1 179 ? 19.768 -1.689 -29.158 1.00 97.81 179 ILE A O 1
ATOM 1361 N N . ASP A 1 180 ? 20.193 0.482 -29.586 1.00 97.06 180 ASP A N 1
ATOM 1362 C CA . ASP A 1 180 ? 20.858 0.265 -30.865 1.00 97.06 180 ASP A CA 1
ATOM 1363 C C . ASP A 1 180 ? 22.394 0.234 -30.738 1.00 97.06 180 ASP A C 1
ATOM 1365 O O . ASP A 1 180 ? 22.949 0.161 -29.641 1.00 97.06 180 ASP A O 1
ATOM 1369 N N . GLU A 1 181 ? 23.101 0.187 -31.869 1.00 97.00 181 GLU A N 1
ATOM 1370 C CA . GLU A 1 181 ? 24.571 0.163 -31.885 1.00 97.00 181 GLU A CA 1
ATOM 1371 C C . GLU A 1 181 ? 25.195 1.453 -31.331 1.00 97.00 181 GLU A C 1
ATOM 1373 O O . GLU A 1 181 ? 26.219 1.383 -30.654 1.00 97.00 181 GLU A O 1
ATOM 1378 N N . VAL A 1 182 ? 24.592 2.615 -31.602 1.00 96.75 182 VAL A N 1
ATOM 1379 C CA . VAL A 1 182 ? 25.077 3.913 -31.110 1.00 96.75 182 VAL A CA 1
ATOM 1380 C C . VAL A 1 182 ? 24.833 3.998 -29.611 1.00 96.75 182 VAL A C 1
ATOM 1382 O O . VAL A 1 182 ? 25.757 4.289 -28.856 1.00 96.75 182 VAL A O 1
ATOM 1385 N N . ASP A 1 183 ? 23.633 3.627 -29.170 1.00 97.31 183 ASP A N 1
ATOM 1386 C CA . ASP A 1 183 ? 23.274 3.568 -27.756 1.00 97.31 183 ASP A CA 1
ATOM 1387 C C . ASP A 1 183 ? 24.217 2.653 -26.960 1.00 97.31 183 ASP A C 1
ATOM 1389 O O . ASP A 1 183 ? 24.705 3.007 -25.884 1.00 97.31 183 ASP A O 1
ATOM 1393 N N . ALA A 1 184 ? 24.546 1.486 -27.521 1.00 95.62 184 ALA A N 1
ATOM 1394 C CA . ALA A 1 184 ? 25.472 0.537 -26.913 1.00 95.62 184 ALA A CA 1
ATOM 1395 C C . ALA A 1 184 ? 26.916 1.066 -26.813 1.00 95.62 184 ALA A C 1
ATOM 1397 O O . ALA A 1 184 ? 27.661 0.626 -25.932 1.00 95.62 184 ALA A O 1
ATOM 1398 N N . GLU A 1 185 ? 27.334 1.957 -27.716 1.00 95.06 185 GLU A N 1
ATOM 1399 C CA . GLU A 1 185 ? 28.657 2.590 -27.706 1.00 95.06 185 GLU A CA 1
ATOM 1400 C C . GLU A 1 185 ? 28.733 3.779 -26.752 1.00 95.06 185 GLU A C 1
ATOM 1402 O O . GLU A 1 185 ? 29.730 3.935 -26.043 1.00 95.06 185 GLU A O 1
ATOM 1407 N N . GLU A 1 186 ? 27.683 4.592 -26.723 1.00 94.81 186 GLU A N 1
ATOM 1408 C CA . GLU A 1 186 ? 27.615 5.821 -25.934 1.00 94.81 186 GLU A CA 1
ATOM 1409 C C . GLU A 1 186 ? 27.136 5.574 -24.495 1.00 94.81 186 GLU A C 1
ATOM 1411 O O . GLU A 1 186 ? 27.355 6.410 -23.618 1.00 94.81 186 GLU A O 1
ATOM 1416 N N . GLY A 1 187 ? 26.554 4.403 -24.216 1.00 93.75 187 GLY A N 1
ATOM 1417 C CA . GLY A 1 187 ? 25.973 4.081 -22.914 1.00 93.75 187 GLY A CA 1
ATOM 1418 C C . GLY A 1 187 ? 24.631 4.775 -22.682 1.00 93.75 187 GLY A C 1
ATOM 1419 O O . GLY A 1 187 ? 24.326 5.153 -21.548 1.00 93.75 187 GLY A O 1
ATOM 1420 N N . THR A 1 188 ? 23.855 4.953 -23.751 1.00 97.56 188 THR A N 1
ATOM 1421 C CA . THR A 1 188 ? 22.536 5.592 -23.745 1.00 97.56 188 THR A CA 1
ATOM 1422 C C . THR A 1 188 ? 21.416 4.598 -24.045 1.00 97.56 188 THR A C 1
ATOM 1424 O O . THR A 1 188 ? 21.673 3.425 -24.319 1.00 97.56 188 THR A O 1
ATOM 1427 N N . VAL A 1 189 ? 20.163 5.053 -23.952 1.00 98.06 189 VAL A N 1
ATOM 1428 C CA . VAL A 1 189 ? 18.963 4.290 -24.322 1.00 98.06 189 VAL A CA 1
ATOM 1429 C C . VAL A 1 189 ? 17.913 5.174 -25.015 1.00 98.06 189 VAL A C 1
ATOM 1431 O O . VAL A 1 189 ? 17.801 6.378 -24.751 1.00 98.06 189 VAL A O 1
ATOM 1434 N N . GLU A 1 190 ? 17.074 4.569 -25.860 1.00 98.12 190 GLU A N 1
ATOM 1435 C CA . GLU A 1 190 ? 15.749 5.102 -26.203 1.00 98.12 190 GLU A CA 1
ATOM 1436 C C . GLU A 1 190 ? 14.711 4.548 -25.217 1.00 98.12 190 GLU A C 1
ATOM 1438 O O . GLU A 1 190 ? 14.413 3.357 -25.221 1.00 98.12 190 GLU A O 1
ATOM 1443 N N . LEU A 1 191 ? 14.122 5.419 -24.396 1.00 98.00 191 LEU A N 1
ATOM 1444 C CA . LEU A 1 191 ? 12.989 5.087 -23.534 1.00 98.00 191 LEU A CA 1
ATOM 1445 C C . LEU A 1 191 ? 11.682 5.291 -24.309 1.00 98.00 191 LEU A C 1
ATOM 1447 O O . LEU A 1 191 ? 11.390 6.398 -24.766 1.00 98.00 191 LEU A O 1
ATOM 1451 N N . ARG A 1 192 ? 10.868 4.239 -24.416 1.00 96.56 192 ARG A N 1
ATOM 1452 C CA . ARG A 1 192 ? 9.485 4.296 -24.903 1.00 96.56 192 ARG A CA 1
ATOM 1453 C C . ARG A 1 192 ? 8.506 3.883 -23.816 1.00 96.56 192 ARG A C 1
ATOM 1455 O O . ARG A 1 192 ? 8.703 2.866 -23.158 1.00 96.56 192 ARG A O 1
ATOM 1462 N N . SER A 1 193 ? 7.411 4.628 -23.709 1.00 93.56 193 SER A N 1
ATOM 1463 C CA . SER A 1 193 ? 6.311 4.340 -22.790 1.00 93.56 193 SER A CA 1
ATOM 1464 C C . SER A 1 193 ? 4.964 4.726 -23.406 1.00 93.56 193 SER A C 1
ATOM 1466 O O . SER A 1 193 ? 4.889 5.520 -24.347 1.00 93.56 193 SER A O 1
ATOM 1468 N N . ASN A 1 194 ? 3.878 4.177 -22.860 1.00 88.75 194 ASN A N 1
ATOM 1469 C CA . ASN A 1 194 ? 2.528 4.705 -23.066 1.00 88.75 194 ASN A CA 1
ATOM 1470 C C . ASN A 1 194 ? 2.274 5.998 -22.261 1.00 88.75 194 ASN A C 1
ATOM 1472 O O . ASN A 1 194 ? 1.258 6.658 -22.486 1.00 88.75 194 ASN A O 1
ATOM 1476 N N . ILE A 1 195 ? 3.195 6.376 -21.369 1.00 88.00 195 ILE A N 1
ATOM 1477 C CA . ILE A 1 195 ? 3.206 7.632 -20.619 1.00 88.00 195 ILE A CA 1
ATOM 1478 C C . ILE A 1 195 ? 4.089 8.644 -21.372 1.00 88.00 195 ILE A C 1
ATOM 1480 O O . ILE A 1 195 ? 5.312 8.497 -21.382 1.00 88.00 195 ILE A O 1
ATOM 1484 N N . PRO A 1 196 ? 3.523 9.707 -21.982 1.00 88.38 196 PRO A N 1
ATOM 1485 C CA . PRO A 1 196 ? 4.296 10.631 -22.820 1.00 88.38 196 PRO A CA 1
ATOM 1486 C C . PRO A 1 196 ? 5.445 11.350 -22.102 1.00 88.38 196 PRO A C 1
ATOM 1488 O O . PRO A 1 196 ? 6.419 11.722 -22.748 1.00 88.38 196 PRO A O 1
ATOM 1491 N N . ALA A 1 197 ? 5.324 11.560 -20.788 1.00 88.88 197 ALA A N 1
ATOM 1492 C CA . ALA A 1 197 ? 6.358 12.198 -19.974 1.00 88.88 197 ALA A CA 1
ATOM 1493 C C . ALA A 1 197 ? 7.594 11.301 -19.753 1.00 88.88 197 ALA A C 1
ATOM 1495 O O . ALA A 1 197 ? 8.683 11.826 -19.564 1.00 88.88 197 ALA A O 1
ATOM 1496 N N . ALA A 1 198 ? 7.452 9.976 -19.875 1.00 91.31 198 ALA A N 1
ATOM 1497 C CA . ALA A 1 198 ? 8.540 9.005 -19.767 1.00 91.31 198 ALA A CA 1
ATOM 1498 C C . ALA A 1 198 ? 8.904 8.444 -21.148 1.00 91.31 198 ALA A C 1
ATOM 1500 O O . ALA A 1 198 ? 8.768 7.255 -21.430 1.00 91.31 198 ALA A O 1
ATOM 1501 N N . THR A 1 199 ? 9.298 9.319 -22.073 1.00 95.25 199 THR A N 1
ATOM 1502 C CA . THR A 1 199 ? 9.775 8.934 -23.409 1.00 95.25 199 THR A CA 1
ATOM 1503 C C . THR A 1 199 ? 10.917 9.847 -23.837 1.00 95.25 199 THR A C 1
ATOM 1505 O O . THR A 1 199 ? 10.837 11.064 -23.694 1.00 95.25 199 THR A O 1
ATOM 1508 N N . GLY A 1 200 ? 11.973 9.275 -24.412 1.00 96.12 200 GLY A N 1
ATOM 1509 C CA . GLY A 1 200 ? 13.138 10.026 -24.874 1.00 96.12 200 GLY A CA 1
ATOM 1510 C C . GLY A 1 200 ? 14.121 9.157 -25.652 1.00 96.12 200 GLY A C 1
ATOM 1511 O O . GLY A 1 200 ? 13.956 7.945 -25.746 1.00 96.12 200 GLY A O 1
ATOM 1512 N N . ARG A 1 201 ? 15.131 9.780 -26.261 1.00 97.19 201 ARG A N 1
ATOM 1513 C CA . ARG A 1 201 ? 16.157 9.111 -27.079 1.00 97.19 201 ARG A CA 1
ATOM 1514 C C . ARG A 1 201 ? 17.539 9.610 -26.710 1.00 97.19 201 ARG A C 1
ATOM 1516 O O . ARG A 1 201 ? 17.666 10.794 -26.403 1.00 97.19 201 ARG A O 1
ATOM 1523 N N . GLY A 1 202 ? 18.542 8.737 -26.806 1.00 96.75 202 GLY A N 1
ATOM 1524 C CA . GLY A 1 202 ? 19.917 9.076 -26.436 1.00 96.75 202 GLY A CA 1
ATOM 1525 C C . GLY A 1 202 ? 20.023 9.512 -24.974 1.00 96.75 202 GLY A C 1
ATOM 1526 O O . GLY A 1 202 ? 20.827 10.380 -24.648 1.00 96.75 202 GLY A O 1
ATOM 1527 N N . LEU A 1 203 ? 19.153 8.977 -24.112 1.00 97.81 203 LEU A N 1
ATOM 1528 C CA . LEU A 1 203 ? 19.148 9.288 -22.688 1.00 97.81 203 LEU A CA 1
ATOM 1529 C C . LEU A 1 203 ? 20.298 8.547 -22.027 1.00 97.81 203 LEU A C 1
ATOM 1531 O O . LEU A 1 203 ? 20.483 7.358 -22.297 1.00 97.81 203 LEU A O 1
ATOM 1535 N N . LEU A 1 204 ? 21.028 9.200 -21.123 1.00 97.50 204 LEU A N 1
ATOM 1536 C CA . LEU A 1 204 ? 21.863 8.440 -20.201 1.00 97.50 204 LEU A CA 1
ATOM 1537 C C . LEU A 1 204 ? 20.956 7.522 -19.379 1.00 97.50 204 LEU A C 1
ATOM 1539 O O . LEU A 1 204 ? 19.804 7.848 -19.101 1.00 97.50 204 LEU A O 1
ATOM 1543 N N . VAL A 1 205 ? 21.488 6.376 -18.961 1.00 96.19 205 VAL A N 1
ATOM 1544 C CA . VAL A 1 205 ? 20.729 5.414 -18.148 1.00 96.19 205 VAL A CA 1
ATOM 1545 C C . VAL A 1 205 ? 20.170 6.067 -16.877 1.00 96.19 205 VAL A C 1
ATOM 1547 O O . VAL A 1 205 ? 19.029 5.803 -16.524 1.00 96.19 205 VAL A O 1
ATOM 1550 N N . ALA A 1 206 ? 20.936 6.957 -16.235 1.00 95.19 206 ALA A N 1
ATOM 1551 C CA . ALA A 1 206 ? 20.465 7.721 -15.079 1.00 95.19 206 ALA A CA 1
ATOM 1552 C C . ALA A 1 206 ? 19.279 8.633 -15.439 1.00 95.19 206 ALA A C 1
ATOM 1554 O O . ALA A 1 206 ? 18.235 8.530 -14.813 1.00 95.19 206 ALA A O 1
ATOM 1555 N N . ASP A 1 207 ? 19.388 9.419 -16.514 1.00 97.38 207 ASP A N 1
ATOM 1556 C CA . ASP A 1 207 ? 18.306 10.310 -16.960 1.00 97.38 207 ASP A CA 1
ATOM 1557 C C . ASP A 1 207 ? 17.027 9.531 -17.324 1.00 97.38 207 ASP A C 1
ATOM 1559 O O . ASP A 1 207 ? 15.912 10.004 -17.120 1.00 97.38 207 ASP A O 1
ATOM 1563 N N . ALA A 1 208 ? 17.171 8.325 -17.886 1.00 96.75 208 ALA A N 1
ATOM 1564 C CA . ALA A 1 208 ? 16.036 7.459 -18.186 1.00 96.75 208 ALA A CA 1
ATOM 1565 C C . ALA A 1 208 ? 15.345 6.940 -16.916 1.00 96.75 208 ALA A C 1
ATOM 1567 O O . ALA A 1 208 ? 14.126 6.788 -16.929 1.00 96.75 208 ALA A O 1
ATOM 1568 N N . LEU A 1 209 ? 16.099 6.669 -15.846 1.00 95.62 209 LEU A N 1
ATOM 1569 C CA . LEU A 1 209 ? 15.548 6.284 -14.545 1.00 95.62 209 LEU A CA 1
ATOM 1570 C C . LEU A 1 209 ? 14.862 7.477 -13.864 1.00 95.62 209 LEU A C 1
ATOM 1572 O O . LEU A 1 209 ? 13.736 7.313 -13.407 1.00 95.62 209 LEU A O 1
ATOM 1576 N N . ASP A 1 210 ? 15.461 8.671 -13.905 1.00 94.44 210 ASP A N 1
ATOM 1577 C CA . ASP A 1 210 ? 14.866 9.903 -13.360 1.00 94.44 210 ASP A CA 1
ATOM 1578 C C . ASP A 1 210 ? 13.509 10.214 -14.029 1.00 94.44 210 ASP A C 1
ATOM 1580 O O . ASP A 1 210 ? 12.521 10.518 -13.364 1.00 94.44 210 ASP A O 1
ATOM 1584 N N . LEU A 1 211 ? 13.411 10.061 -15.359 1.00 94.75 211 LEU A N 1
ATOM 1585 C CA . LEU A 1 211 ? 12.140 10.226 -16.082 1.00 94.75 211 LEU A CA 1
ATOM 1586 C C . LEU A 1 211 ? 11.073 9.199 -15.680 1.00 94.75 211 LEU A C 1
ATOM 1588 O O . LEU A 1 211 ? 9.879 9.480 -15.800 1.00 94.75 211 LEU A O 1
ATOM 1592 N N . ILE A 1 212 ? 11.486 7.994 -15.284 1.00 93.56 212 ILE A N 1
ATOM 1593 C CA . ILE A 1 212 ? 10.575 6.957 -14.795 1.00 93.56 212 ILE A CA 1
ATOM 1594 C C . ILE A 1 212 ? 10.113 7.319 -13.380 1.00 93.56 212 ILE A C 1
ATOM 1596 O O . ILE A 1 212 ? 8.910 7.296 -13.129 1.00 93.56 212 ILE A O 1
ATOM 1600 N N . GLU A 1 213 ? 11.026 7.714 -12.493 1.00 90.75 213 GLU A N 1
ATOM 1601 C CA . GLU A 1 213 ? 10.717 8.178 -11.131 1.00 90.75 213 GLU A CA 1
ATOM 1602 C C . GLU A 1 213 ? 9.656 9.289 -11.135 1.00 90.75 213 GLU A C 1
ATOM 1604 O O . GLU A 1 213 ? 8.658 9.200 -10.425 1.00 90.75 213 GLU A O 1
ATOM 1609 N N . ASP A 1 214 ? 9.779 10.262 -12.040 1.00 90.19 214 ASP A N 1
ATOM 1610 C CA . ASP A 1 214 ? 8.835 11.380 -12.162 1.00 90.19 214 ASP A CA 1
ATOM 1611 C C . ASP A 1 214 ? 7.391 10.968 -12.519 1.00 90.19 214 ASP A C 1
ATOM 1613 O O . ASP A 1 214 ? 6.449 11.745 -12.309 1.00 90.19 214 ASP A O 1
ATOM 1617 N N . VAL A 1 215 ? 7.186 9.784 -13.110 1.00 88.06 215 VAL A N 1
ATOM 1618 C CA . VAL A 1 215 ? 5.868 9.355 -13.610 1.00 88.06 215 VAL A CA 1
ATOM 1619 C C . VAL A 1 215 ? 5.284 8.149 -12.897 1.00 88.06 215 VAL A C 1
ATOM 1621 O O . VAL A 1 215 ? 4.070 7.934 -12.986 1.00 88.06 215 VAL A O 1
ATOM 1624 N N . VAL A 1 216 ? 6.108 7.327 -12.246 1.00 82.44 216 VAL A N 1
ATOM 1625 C CA . VAL A 1 216 ? 5.593 6.156 -11.546 1.00 82.44 216 VAL A CA 1
ATOM 1626 C C . VAL A 1 216 ? 4.918 6.644 -10.262 1.00 82.44 216 VAL A C 1
ATOM 1628 O O . VAL A 1 216 ? 5.558 7.283 -9.435 1.00 82.44 216 VAL A O 1
ATOM 1631 N N . PRO A 1 217 ? 3.622 6.350 -10.045 1.00 73.19 217 PRO A N 1
ATOM 1632 C CA . PRO A 1 217 ? 2.961 6.760 -8.816 1.00 73.19 217 PRO A CA 1
ATOM 1633 C C . PRO A 1 217 ? 3.643 6.111 -7.607 1.00 73.19 217 PRO A C 1
ATOM 1635 O O . PRO A 1 217 ? 4.085 4.957 -7.668 1.00 73.19 217 PRO A O 1
ATOM 1638 N N . ALA A 1 218 ? 3.694 6.855 -6.502 1.00 70.50 218 ALA A N 1
ATOM 1639 C CA . ALA A 1 218 ? 4.162 6.331 -5.227 1.00 70.50 218 ALA A CA 1
ATOM 1640 C C . ALA A 1 218 ? 3.344 5.092 -4.837 1.00 70.50 218 ALA A C 1
ATOM 1642 O O . ALA A 1 218 ? 2.118 5.089 -4.992 1.00 70.50 218 ALA A O 1
ATOM 1643 N N . VAL A 1 219 ? 4.011 4.069 -4.292 1.00 77.44 219 VAL A N 1
ATOM 1644 C CA . VAL A 1 219 ? 3.325 2.913 -3.699 1.00 77.44 219 VAL A CA 1
ATOM 1645 C C . VAL A 1 219 ? 2.336 3.413 -2.666 1.00 77.44 219 VAL A C 1
ATOM 1647 O O . VAL A 1 219 ? 2.660 4.293 -1.860 1.00 77.44 219 VAL A O 1
ATOM 1650 N N . PHE A 1 220 ? 1.140 2.844 -2.666 1.00 85.06 220 PHE A N 1
ATOM 1651 C CA . PHE A 1 220 ? 0.196 3.090 -1.599 1.00 85.06 220 PHE A CA 1
ATOM 1652 C C . PHE A 1 220 ? -0.555 1.824 -1.212 1.00 85.06 220 PHE A C 1
ATOM 1654 O O . PHE A 1 220 ? -0.807 0.933 -2.024 1.00 85.06 220 PHE A O 1
ATOM 1661 N N . TYR A 1 221 ? -0.932 1.797 0.058 1.00 89.31 221 TYR A N 1
ATOM 1662 C CA . TYR A 1 221 ? -1.866 0.847 0.627 1.00 89.31 221 TYR A CA 1
ATOM 1663 C C . TYR A 1 221 ? -2.944 1.670 1.319 1.00 89.31 221 TYR A C 1
ATOM 1665 O O . TYR A 1 221 ? -2.686 2.321 2.340 1.00 89.31 221 TYR A O 1
ATOM 1673 N N . ARG A 1 222 ? -4.130 1.703 0.712 1.00 92.31 222 ARG A N 1
ATOM 1674 C CA . ARG A 1 222 ? -5.270 2.475 1.196 1.00 92.31 222 ARG A CA 1
ATOM 1675 C C . ARG A 1 222 ? -6.485 1.578 1.330 1.00 92.31 222 ARG A C 1
ATOM 1677 O O . ARG A 1 222 ? -6.691 0.676 0.531 1.00 92.31 222 ARG A O 1
ATOM 1684 N N . GLY A 1 223 ? -7.315 1.867 2.316 1.00 94.12 223 GLY A N 1
ATOM 1685 C CA . GLY A 1 223 ? -8.616 1.234 2.457 1.00 94.12 223 GLY A CA 1
ATOM 1686 C C . GLY A 1 223 ? -8.886 0.852 3.895 1.00 94.12 223 GLY A C 1
ATOM 1687 O O . GLY A 1 223 ? -8.283 1.407 4.812 1.00 94.12 223 GLY A O 1
ATOM 1688 N N . ASN A 1 224 ? -9.806 -0.082 4.087 1.00 96.88 224 ASN A N 1
ATOM 1689 C CA . ASN A 1 224 ? -10.328 -0.431 5.391 1.00 96.88 224 ASN A CA 1
ATOM 1690 C C . ASN A 1 224 ? -10.317 -1.940 5.621 1.00 96.88 224 ASN A C 1
ATOM 1692 O O . ASN A 1 224 ? -10.779 -2.718 4.784 1.00 96.88 224 ASN A O 1
ATOM 1696 N N . TRP A 1 225 ? -9.875 -2.345 6.809 1.00 97.69 225 TRP A N 1
ATOM 1697 C CA . TRP A 1 225 ? -10.268 -3.630 7.383 1.00 97.69 225 TRP A CA 1
ATOM 1698 C C . TRP A 1 225 ? -11.363 -3.407 8.406 1.00 97.69 225 TRP A C 1
ATOM 1700 O O . TRP A 1 225 ? -11.242 -2.554 9.282 1.00 97.69 225 TRP A O 1
ATOM 1710 N N . TYR A 1 226 ? -12.409 -4.213 8.336 1.00 98.19 226 TYR A N 1
ATOM 1711 C CA . TYR A 1 226 ? -13.522 -4.191 9.268 1.00 98.19 226 TYR A CA 1
ATOM 1712 C C . TYR A 1 226 ? -13.540 -5.488 10.056 1.00 98.19 226 TYR A C 1
ATOM 1714 O O . TYR A 1 226 ? -13.622 -6.571 9.485 1.00 98.19 226 TYR A O 1
ATOM 1722 N N . PHE A 1 227 ? -13.518 -5.372 11.375 1.00 98.12 227 PHE A N 1
ATOM 1723 C CA . PHE A 1 227 ? -13.638 -6.480 12.306 1.00 98.12 227 PHE A CA 1
ATOM 1724 C C . PHE A 1 227 ? -14.942 -6.339 13.079 1.00 98.12 227 PHE A C 1
ATOM 1726 O O . PHE A 1 227 ? -15.032 -5.555 14.025 1.00 98.12 227 PHE A O 1
ATOM 1733 N N . THR A 1 228 ? -15.964 -7.086 12.672 1.00 98.06 228 THR A N 1
ATOM 1734 C CA . THR A 1 228 ? -17.294 -7.025 13.289 1.00 98.06 228 THR A CA 1
ATOM 1735 C C . THR A 1 228 ? -17.454 -8.117 14.338 1.00 98.06 228 THR A C 1
ATOM 1737 O O . THR A 1 228 ? -17.082 -9.271 14.104 1.00 98.06 228 THR A O 1
ATOM 1740 N N . PHE A 1 229 ? -18.054 -7.773 15.472 1.00 97.50 229 PHE A N 1
ATOM 1741 C CA . PHE A 1 229 ? -18.327 -8.684 16.580 1.00 97.50 229 PHE A CA 1
ATOM 1742 C C . PHE A 1 229 ? -19.580 -8.236 17.340 1.00 97.50 229 PHE A C 1
ATOM 1744 O O . PHE A 1 229 ? -20.180 -7.201 17.057 1.00 97.50 229 PHE A O 1
ATOM 1751 N N . GLU A 1 230 ? -20.007 -9.024 18.323 1.00 94.19 230 GLU A N 1
ATOM 1752 C CA . GLU A 1 230 ? -21.165 -8.670 19.143 1.00 94.19 230 GLU A CA 1
ATOM 1753 C C . GLU A 1 230 ? -20.971 -7.308 19.836 1.00 94.19 230 GLU A C 1
ATOM 1755 O O . GLU A 1 230 ? -20.030 -7.111 20.608 1.00 94.19 230 GLU A O 1
ATOM 1760 N N . GLY A 1 231 ? -21.879 -6.371 19.550 1.00 94.44 231 GLY A N 1
ATOM 1761 C CA . GLY A 1 231 ? -21.914 -5.046 20.168 1.00 94.44 231 GLY A CA 1
ATOM 1762 C C . GLY A 1 231 ? -20.870 -4.050 19.654 1.00 94.44 231 GLY A C 1
ATOM 1763 O O . GLY A 1 231 ? -20.771 -2.958 20.217 1.00 94.44 231 GLY A O 1
ATOM 1764 N N . GLY A 1 232 ? -20.088 -4.380 18.621 1.00 96.81 232 GLY A N 1
ATOM 1765 C CA . GLY A 1 232 ? -19.118 -3.433 18.078 1.00 96.81 232 GLY A CA 1
ATOM 1766 C C . GLY A 1 232 ? -18.523 -3.791 16.721 1.00 96.81 232 GLY A C 1
ATOM 1767 O O . GLY A 1 232 ? -18.613 -4.917 16.230 1.00 96.81 232 GLY A O 1
ATOM 1768 N N . CYS A 1 233 ? -17.854 -2.805 16.140 1.00 98.12 233 CYS A N 1
ATOM 1769 C CA . CYS A 1 233 ? -16.986 -2.966 14.986 1.00 98.12 233 CYS A CA 1
ATOM 1770 C C . CYS A 1 233 ? -15.680 -2.212 15.215 1.00 98.12 233 CYS A C 1
ATOM 1772 O O . CYS A 1 233 ? -15.689 -1.087 15.716 1.00 98.12 233 CYS A O 1
ATOM 1774 N N . ILE A 1 234 ? -14.564 -2.831 14.842 1.00 98.19 234 ILE A N 1
ATOM 1775 C CA . ILE A 1 234 ? -13.263 -2.178 14.770 1.00 98.19 234 ILE A CA 1
ATOM 1776 C C . ILE A 1 234 ? -12.886 -1.994 13.300 1.00 98.19 234 ILE A C 1
ATOM 1778 O O . ILE A 1 234 ? -12.778 -2.974 12.570 1.00 98.19 234 ILE A O 1
ATOM 1782 N N . THR A 1 235 ? -12.663 -0.752 12.885 1.00 98.12 235 THR A N 1
ATOM 1783 C CA . THR A 1 235 ? -12.195 -0.395 11.543 1.00 98.12 235 THR A CA 1
ATOM 1784 C C . THR A 1 235 ? -10.732 0.013 11.604 1.00 98.12 235 THR A C 1
ATOM 1786 O O . THR A 1 235 ? -10.382 0.902 12.383 1.00 98.12 235 THR A O 1
ATOM 1789 N N . TYR A 1 236 ? -9.883 -0.626 10.804 1.00 97.19 236 TYR A N 1
ATOM 1790 C CA . TYR A 1 236 ? -8.508 -0.194 10.558 1.00 97.19 236 TYR A CA 1
ATOM 1791 C C . TYR A 1 236 ? -8.489 0.539 9.222 1.00 97.19 236 TYR A C 1
ATOM 1793 O O . TYR A 1 236 ? -8.636 -0.094 8.182 1.00 97.19 236 TYR A O 1
ATOM 1801 N N . GLU A 1 237 ? -8.355 1.860 9.267 1.00 96.50 237 GLU A N 1
ATOM 1802 C CA . GLU A 1 237 ? -8.249 2.717 8.087 1.00 96.50 237 GLU A CA 1
ATOM 1803 C C . GLU A 1 237 ? -6.772 2.930 7.750 1.00 96.50 237 GLU A C 1
ATOM 1805 O O . GLU A 1 237 ? -6.002 3.398 8.595 1.00 96.50 237 GLU A O 1
ATOM 1810 N N . PHE A 1 238 ? -6.391 2.597 6.521 1.00 94.81 238 PHE A N 1
ATOM 1811 C CA . PHE A 1 238 ? -5.042 2.732 5.990 1.00 94.81 238 PHE A CA 1
ATOM 1812 C C . PHE A 1 238 ? -4.970 3.884 4.976 1.00 94.81 238 PHE A C 1
ATOM 1814 O O . PHE A 1 238 ? -5.791 3.969 4.064 1.00 94.81 238 PHE A O 1
ATOM 1821 N N . ASP A 1 239 ? -3.943 4.729 5.084 1.00 92.00 239 ASP A N 1
ATOM 1822 C CA . ASP A 1 239 ? -3.473 5.646 4.027 1.00 92.00 239 ASP A CA 1
ATOM 1823 C C . ASP A 1 239 ? -1.936 5.659 4.022 1.00 92.00 239 ASP A C 1
ATOM 1825 O O . ASP A 1 239 ? -1.283 6.686 4.229 1.00 92.00 239 ASP A O 1
ATOM 1829 N N . ALA A 1 240 ? -1.337 4.480 3.846 1.00 88.31 240 ALA A N 1
ATOM 1830 C CA . ALA A 1 240 ? 0.111 4.332 3.791 1.00 88.31 240 ALA A CA 1
ATOM 1831 C C . ALA A 1 240 ? 0.633 4.647 2.387 1.00 88.31 240 ALA A C 1
ATOM 1833 O O . ALA A 1 240 ? 0.043 4.239 1.387 1.00 88.31 240 ALA A O 1
ATOM 1834 N N . LYS A 1 241 ? 1.756 5.369 2.318 1.00 84.19 241 LYS A N 1
ATOM 1835 C CA . LYS A 1 241 ? 2.421 5.770 1.071 1.00 84.19 241 LYS A CA 1
ATOM 1836 C C . LYS A 1 241 ? 3.923 5.525 1.153 1.00 84.19 241 LYS A C 1
ATOM 1838 O O . LYS A 1 241 ? 4.497 5.581 2.244 1.00 84.19 241 LYS A O 1
ATOM 1843 N N . GLY A 1 242 ? 4.530 5.318 -0.009 1.00 76.25 242 GLY A N 1
ATOM 1844 C CA . GLY A 1 242 ? 5.954 5.058 -0.167 1.00 76.25 242 GLY A CA 1
ATOM 1845 C C . GLY A 1 242 ? 6.348 3.634 0.219 1.00 76.25 242 GLY A C 1
ATOM 1846 O O . GLY A 1 242 ? 5.514 2.745 0.353 1.00 76.25 242 GLY A O 1
ATOM 1847 N N . THR A 1 243 ? 7.641 3.451 0.425 1.00 68.19 243 THR A N 1
ATOM 1848 C CA . THR A 1 243 ? 8.365 2.179 0.595 1.00 68.19 243 THR A CA 1
ATOM 1849 C C . THR A 1 243 ? 7.732 1.211 1.597 1.00 68.19 243 THR A C 1
ATOM 1851 O O . THR A 1 243 ? 7.548 0.029 1.337 1.00 68.19 243 THR A O 1
ATOM 1854 N N . LEU A 1 244 ? 7.306 1.731 2.746 1.00 76.62 244 LEU A N 1
ATOM 1855 C CA . LEU A 1 244 ? 6.722 0.942 3.825 1.00 76.62 244 LEU A CA 1
ATOM 1856 C C . LEU A 1 244 ? 5.192 0.798 3.696 1.00 76.62 244 LEU A C 1
ATOM 1858 O O . LEU A 1 244 ? 4.522 0.511 4.692 1.00 76.62 244 LEU A O 1
ATOM 1862 N N . ALA A 1 245 ? 4.603 1.117 2.540 1.00 83.44 245 ALA A N 1
ATOM 1863 C CA . ALA A 1 245 ? 3.197 0.833 2.257 1.00 83.44 245 ALA A CA 1
ATOM 1864 C C . ALA A 1 245 ? 2.984 -0.650 1.922 1.00 83.44 245 ALA A C 1
ATOM 1866 O O . ALA A 1 245 ? 1.947 -1.195 2.275 1.00 83.44 245 ALA A O 1
ATOM 1867 N N . GLU A 1 246 ? 3.970 -1.327 1.327 1.00 78.62 246 GLU A N 1
ATOM 1868 C CA . GLU A 1 246 ? 3.861 -2.752 0.975 1.00 78.62 246 GLU A CA 1
ATOM 1869 C C . GLU A 1 246 ? 3.804 -3.658 2.206 1.00 78.62 246 GLU A C 1
ATOM 1871 O O . GLU A 1 246 ? 3.077 -4.649 2.229 1.00 78.62 246 GLU A O 1
ATOM 1876 N N . THR A 1 247 ? 4.541 -3.300 3.259 1.00 84.25 247 THR A N 1
ATOM 1877 C CA . THR A 1 247 ? 4.590 -4.091 4.494 1.00 84.25 247 THR A CA 1
ATOM 1878 C C . THR A 1 247 ? 3.478 -3.734 5.471 1.00 84.25 247 THR A C 1
ATOM 1880 O O . THR A 1 247 ? 3.271 -4.476 6.426 1.00 84.25 247 THR A O 1
ATOM 1883 N N . VAL A 1 248 ? 2.744 -2.631 5.253 1.00 89.06 248 VAL A N 1
ATOM 1884 C CA . VAL A 1 248 ? 1.854 -2.059 6.277 1.00 89.06 248 VAL A CA 1
ATOM 1885 C C . VAL A 1 248 ? 0.750 -3.018 6.712 1.00 89.06 248 VAL A C 1
ATOM 1887 O O . VAL A 1 248 ? 0.386 -3.030 7.883 1.00 89.06 248 VAL A O 1
ATOM 1890 N N . ALA A 1 249 ? 0.242 -3.831 5.785 1.00 90.12 249 ALA A N 1
ATOM 1891 C CA . ALA A 1 249 ? -0.746 -4.856 6.078 1.00 90.12 249 ALA A CA 1
ATOM 1892 C C . ALA A 1 249 ? -0.162 -5.910 7.030 1.00 90.12 249 ALA A C 1
ATOM 1894 O O . ALA A 1 249 ? -0.639 -6.064 8.149 1.00 90.12 249 ALA A O 1
ATOM 1895 N N . ALA A 1 250 ? 0.922 -6.577 6.635 1.00 89.75 250 ALA A N 1
ATOM 1896 C CA . ALA A 1 250 ? 1.566 -7.593 7.468 1.00 89.75 250 ALA A CA 1
ATOM 1897 C C . ALA A 1 250 ? 2.013 -7.025 8.829 1.00 89.75 250 ALA A C 1
ATOM 1899 O O . ALA A 1 250 ? 1.803 -7.635 9.873 1.00 89.75 250 ALA A O 1
ATOM 1900 N N . ASP A 1 251 ? 2.560 -5.808 8.827 1.00 91.44 251 ASP A N 1
ATOM 1901 C CA . ASP A 1 251 ? 2.930 -5.076 10.035 1.00 91.44 251 ASP A CA 1
ATOM 1902 C C . ASP A 1 251 ? 1.726 -4.826 10.955 1.00 91.44 251 ASP A C 1
ATOM 1904 O O . ASP A 1 251 ? 1.846 -4.975 12.171 1.00 91.44 251 ASP A O 1
ATOM 1908 N N . ALA A 1 252 ? 0.565 -4.470 10.399 1.00 92.56 252 ALA A N 1
ATOM 1909 C CA . ALA A 1 252 ? -0.667 -4.289 11.158 1.00 92.56 252 ALA A CA 1
ATOM 1910 C C . ALA A 1 252 ? -1.212 -5.611 11.718 1.00 92.56 252 ALA A C 1
ATOM 1912 O O . ALA A 1 252 ? -1.667 -5.618 12.859 1.00 92.56 252 ALA A O 1
ATOM 1913 N N . GLU A 1 253 ? -1.144 -6.715 10.970 1.00 91.00 253 GLU A N 1
ATOM 1914 C CA . GLU A 1 253 ? -1.561 -8.043 11.454 1.00 91.00 253 GLU A CA 1
ATOM 1915 C C . GLU A 1 253 ? -0.711 -8.533 12.630 1.00 91.00 253 GLU A C 1
ATOM 1917 O O . GLU A 1 253 ? -1.244 -9.119 13.572 1.00 91.00 253 GLU A O 1
ATOM 1922 N N . ASP A 1 254 ? 0.595 -8.260 12.601 1.00 89.81 254 ASP A N 1
ATOM 1923 C CA . ASP A 1 254 ? 1.517 -8.632 13.676 1.00 89.81 254 ASP A CA 1
ATOM 1924 C C . ASP A 1 254 ? 1.363 -7.731 14.916 1.00 89.81 254 ASP A C 1
ATOM 1926 O O . ASP A 1 254 ? 1.405 -8.193 16.064 1.00 89.81 254 ASP A O 1
ATOM 1930 N N . ALA A 1 255 ? 1.235 -6.420 14.693 1.00 90.38 255 ALA A N 1
ATOM 1931 C CA . ALA A 1 255 ? 1.315 -5.421 15.753 1.00 90.38 255 ALA A CA 1
ATOM 1932 C C . ALA A 1 255 ? -0.021 -5.160 16.451 1.00 90.38 255 ALA A C 1
ATOM 1934 O O . ALA A 1 255 ? -0.034 -4.862 17.650 1.00 90.38 255 ALA A O 1
ATOM 1935 N N . LEU A 1 256 ? -1.137 -5.224 15.724 1.00 91.88 256 LEU A N 1
ATOM 1936 C CA . LEU A 1 256 ? -2.455 -4.871 16.242 1.00 91.88 256 LEU A CA 1
ATOM 1937 C C . LEU A 1 256 ? -3.254 -6.100 16.660 1.00 91.88 256 LEU A C 1
ATOM 1939 O O . LEU A 1 256 ? -3.007 -7.230 16.251 1.00 91.88 256 LEU A O 1
ATOM 1943 N N . GLY A 1 257 ? -4.257 -5.868 17.498 1.00 92.00 257 GLY A N 1
ATOM 1944 C CA . GLY A 1 257 ? -5.180 -6.925 17.869 1.00 92.00 257 GLY A CA 1
ATOM 1945 C C . GLY A 1 257 ? -6.375 -6.439 18.669 1.00 92.00 257 GLY A C 1
ATOM 1946 O O . GLY A 1 257 ? -6.749 -5.260 18.655 1.00 92.00 257 GLY A O 1
ATOM 1947 N N . PHE A 1 258 ? -6.958 -7.383 19.406 1.00 92.88 258 PHE A N 1
ATOM 1948 C CA . PHE A 1 258 ? -8.202 -7.206 20.144 1.00 92.88 258 PHE A CA 1
ATOM 1949 C C . PHE A 1 258 ? -7.993 -7.454 21.633 1.00 92.88 258 PHE A C 1
ATOM 1951 O O . PHE A 1 258 ? -7.627 -8.554 22.044 1.00 92.88 258 PHE A O 1
ATOM 1958 N N . TYR A 1 259 ? -8.295 -6.447 22.448 1.00 91.50 259 TYR A N 1
ATOM 1959 C CA . TYR A 1 259 ? -8.315 -6.575 23.899 1.00 91.50 259 TYR A CA 1
ATOM 1960 C C . TYR A 1 259 ? -9.761 -6.660 24.406 1.00 91.50 259 TYR A C 1
ATOM 1962 O O . TYR A 1 259 ? -10.593 -5.841 23.997 1.00 91.50 259 TYR A O 1
ATOM 1970 N N . PRO A 1 260 ? -10.106 -7.613 25.291 1.00 92.25 260 PRO A N 1
ATOM 1971 C CA . PRO A 1 260 ? -11.466 -7.738 25.801 1.00 92.25 260 PRO A CA 1
ATOM 1972 C C . PRO A 1 260 ? -11.893 -6.511 26.617 1.00 92.25 260 PRO A C 1
ATOM 1974 O O . PRO A 1 260 ? -11.333 -6.206 27.672 1.00 92.25 260 PRO A O 1
ATOM 1977 N N . ALA A 1 261 ? -12.938 -5.814 26.169 1.00 92.25 261 ALA A N 1
ATOM 1978 C CA . ALA A 1 261 ? -13.396 -4.584 26.816 1.00 92.25 261 ALA A CA 1
ATOM 1979 C C . ALA A 1 261 ? -13.901 -4.830 28.248 1.00 92.25 261 ALA A C 1
ATOM 1981 O O . ALA A 1 261 ? -13.755 -3.966 29.112 1.00 92.25 261 ALA A O 1
ATOM 1982 N N . PHE A 1 262 ? -14.449 -6.020 28.531 1.00 90.88 262 PHE A N 1
ATOM 1983 C CA . PHE A 1 262 ? -14.953 -6.361 29.864 1.00 90.88 262 PHE A CA 1
ATOM 1984 C C . PHE A 1 262 ? -13.863 -6.291 30.941 1.00 90.88 262 PHE A C 1
ATOM 1986 O O . PHE A 1 262 ? -14.155 -5.922 32.075 1.00 90.88 262 PHE A O 1
ATOM 1993 N N . GLU A 1 263 ? -12.609 -6.591 30.603 1.00 88.50 263 GLU A N 1
ATOM 1994 C CA . GLU A 1 263 ? -11.507 -6.534 31.562 1.00 88.50 263 GLU A CA 1
ATOM 1995 C C . GLU A 1 263 ? -11.134 -5.103 31.924 1.00 88.50 263 GLU A C 1
ATOM 1997 O O . GLU A 1 263 ? -10.916 -4.800 33.097 1.00 88.50 263 GLU A O 1
ATOM 2002 N N . LEU A 1 264 ? -11.129 -4.204 30.936 1.00 88.12 264 LEU A N 1
ATOM 2003 C CA . LEU A 1 264 ? -10.960 -2.775 31.186 1.00 88.12 264 LEU A CA 1
ATOM 2004 C C . LEU A 1 264 ? -12.102 -2.235 32.034 1.00 88.12 264 LEU A C 1
ATOM 2006 O O . LEU A 1 264 ? -11.863 -1.420 32.925 1.00 88.12 264 LEU A O 1
ATOM 2010 N N . ARG A 1 265 ? -13.333 -2.714 31.803 1.00 89.88 265 ARG A N 1
ATOM 2011 C CA . ARG A 1 265 ? -14.470 -2.321 32.633 1.00 89.88 265 ARG A CA 1
ATOM 2012 C C . ARG A 1 265 ? -14.295 -2.796 34.078 1.00 89.88 265 ARG A C 1
ATOM 2014 O O . ARG A 1 265 ? -14.419 -2.018 35.020 1.00 89.88 265 ARG A O 1
ATOM 2021 N N . GLU A 1 266 ? -13.924 -4.054 34.276 1.00 88.81 266 GLU A N 1
ATOM 2022 C CA . GLU A 1 266 ? -13.638 -4.588 35.610 1.00 88.81 266 GLU A CA 1
ATOM 2023 C C . GLU A 1 266 ? -12.495 -3.840 36.309 1.00 88.81 266 GLU A C 1
ATOM 2025 O O . GLU A 1 266 ? -12.589 -3.537 37.502 1.00 88.81 266 GLU A O 1
ATOM 2030 N N . PHE A 1 267 ? -11.437 -3.488 35.575 1.00 84.62 267 PHE A N 1
ATOM 2031 C CA . PHE A 1 267 ? -10.359 -2.651 36.087 1.00 84.62 267 PHE A CA 1
ATOM 2032 C C . PHE A 1 267 ? -10.878 -1.274 36.518 1.00 84.62 267 PHE A C 1
ATOM 2034 O O . PHE A 1 267 ? -10.598 -0.835 37.635 1.00 84.62 267 PHE A O 1
ATOM 2041 N N . ALA A 1 268 ? -11.663 -0.605 35.674 1.00 85.88 268 ALA A N 1
ATOM 2042 C CA . ALA A 1 268 ? -12.228 0.702 35.984 1.00 85.88 268 ALA A CA 1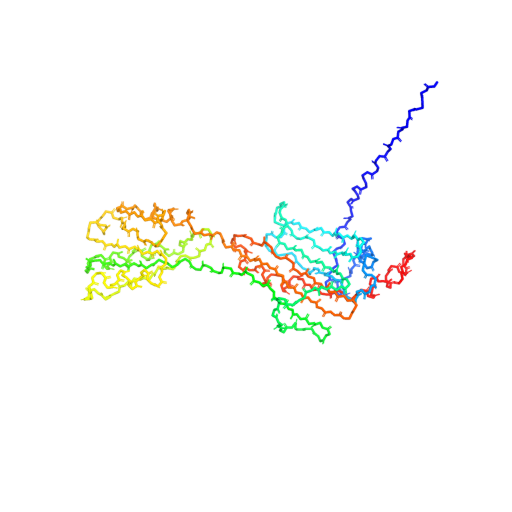
ATOM 2043 C C . ALA A 1 268 ? -13.109 0.656 37.244 1.00 85.88 268 ALA A C 1
ATOM 2045 O O . ALA A 1 268 ? -12.909 1.452 38.164 1.00 85.88 268 ALA A O 1
ATOM 2046 N N . ARG A 1 269 ? -14.018 -0.320 37.348 1.00 88.38 269 ARG A N 1
ATOM 2047 C CA . ARG A 1 269 ? -14.891 -0.484 38.524 1.00 88.38 269 ARG A CA 1
ATOM 2048 C C . ARG A 1 269 ? -14.088 -0.700 39.807 1.00 88.38 269 ARG A C 1
ATOM 2050 O O . ARG A 1 269 ? -14.357 -0.050 40.816 1.00 88.38 269 ARG A O 1
ATOM 2057 N N . LYS A 1 270 ? -13.059 -1.557 39.769 1.00 86.31 270 LYS A N 1
ATOM 2058 C CA . LYS A 1 270 ? -12.167 -1.807 40.920 1.00 86.31 270 LYS A CA 1
ATOM 2059 C C . LYS A 1 270 ? -11.403 -0.561 41.368 1.00 86.31 270 LYS A C 1
ATOM 2061 O O . LYS A 1 270 ? -11.094 -0.441 42.550 1.00 86.31 270 LYS A O 1
ATOM 2066 N N . ASN A 1 271 ? -11.135 0.361 40.448 1.00 83.50 271 ASN A N 1
ATOM 2067 C CA . ASN A 1 271 ? -10.442 1.619 40.714 1.00 83.50 271 ASN A CA 1
ATOM 2068 C C . ASN A 1 271 ? -11.398 2.811 40.924 1.00 83.50 271 ASN A C 1
ATOM 2070 O O . ASN A 1 271 ? -10.952 3.955 40.962 1.00 83.50 271 ASN A O 1
ATOM 2074 N N . GLY A 1 272 ? -12.701 2.560 41.106 1.00 85.06 272 GLY A N 1
ATOM 2075 C CA . GLY A 1 272 ? -13.681 3.584 41.477 1.00 85.06 272 GLY A CA 1
ATOM 2076 C C . GLY A 1 272 ? -14.203 4.440 40.320 1.00 85.06 272 GLY A C 1
ATOM 2077 O O . GLY A 1 272 ? -14.868 5.445 40.569 1.00 85.06 272 GLY A O 1
ATOM 2078 N N . PHE A 1 273 ? -13.942 4.056 39.067 1.00 83.44 273 PHE A N 1
ATOM 2079 C CA . PHE A 1 273 ? -14.580 4.686 37.913 1.00 83.44 273 PHE A CA 1
ATOM 2080 C C . PHE A 1 273 ? -16.038 4.222 37.805 1.00 83.44 273 PHE A C 1
ATOM 2082 O O . PHE A 1 273 ? -16.328 3.028 37.898 1.00 83.44 273 PHE A O 1
ATOM 2089 N N . ASN A 1 274 ? -16.956 5.169 37.598 1.00 82.19 274 ASN A N 1
ATOM 2090 C CA . ASN A 1 274 ? -18.365 4.868 37.369 1.00 82.19 274 ASN A CA 1
ATOM 2091 C C . ASN A 1 274 ? -18.591 4.612 35.879 1.00 82.19 274 ASN A C 1
ATOM 2093 O O . ASN A 1 274 ? -18.632 5.556 35.093 1.00 82.19 274 ASN A O 1
ATOM 2097 N N . ILE A 1 275 ? -18.686 3.341 35.510 1.00 81.50 275 ILE A N 1
ATOM 2098 C CA . ILE A 1 275 ? -18.890 2.904 34.134 1.00 81.50 275 ILE A CA 1
ATOM 2099 C C . ILE A 1 275 ? -19.990 1.841 34.095 1.00 81.50 275 ILE A C 1
ATOM 2101 O O . ILE A 1 275 ? -20.091 1.015 35.012 1.00 81.50 275 ILE A O 1
ATOM 2105 N N . GLU A 1 276 ? -20.808 1.885 33.048 1.00 67.69 276 GLU A N 1
ATOM 2106 C CA . GLU A 1 276 ? -21.890 0.921 32.821 1.00 67.69 276 GLU A CA 1
ATOM 2107 C C . GLU A 1 276 ? -21.343 -0.439 32.360 1.00 67.69 276 GLU A C 1
ATOM 2109 O O . GLU A 1 276 ? -20.378 -0.491 31.562 1.00 67.69 276 GLU A O 1
#

Foldseek 3Di:
DDDDDDDDPPPPPPPFPCQAAAQDVVPPTPQTVLLLLQCQLQVLDQWAKGWHDDDPQQPDKDWDHDRQKIWIFTDRPPHTFKIKMKGQDDDQPQWDWDDPVDPFKTKTWDKDFDDDAAEEEEEEQDDLSLVLLVVVQVVCQPPDQLNHHHHYHYDPCNVDDSVVRVVVRQVVHQWYWYAYPVCSVLQATAIDGPDPQQGDGRHHPVRSSVSVSVPDAWGWMFTWMWIDGGRIIIIITGTDTTDCRVCVVVSCVVTMDIHGSVVSVVVCVVVPHDHD

Sequence (276 aa):
MTLLVLMLAASACSNLGLGELHCSLLQGNDVSSANVLSVQAVPTAKYTPCLNELRLGWDSVSRFAEEGRAGINISRSISPFLTATVTESCDVSDAVAVESGYPDIQRFEDIEFQPTDIEISIVPLGERPLLSSRILVDRLAGVEIDDRPVTYTVDHDIDQSVNSRVNLALSQSAFVWIIDEVDAEEGTVELRSNIPAATGRGLLVADALDLIEDVVPAVFYRGNWYFTFEGGCITYEFDAKGTLAETVAADAEDALGFYPAFELREFARKNGFNIE

Secondary structure (DSSP, 8-state):
----------------------S-TTS-----HHHHHHHHHSTT-SEEEEES-PPTT--EEEEEEETTEEEEEEEETTEEEEEEEEES----TTSEEE--SSTT-EEEEEEEEE---EEEEEEESSHHHHHHHHHHHHHSTT-EETTEEEEEEE---TTS-HHHHHHHHHHH-SEEEEE-HHHHHHTEEEEEESSTTS-EEEEEHHHHHHHHHTTSPPPEEEEEEEEEETTEEEEEEEEEESGGGSSHHHHHHHHEEEEEHHHHHHHHHHTT----

pLDDT: mean 86.06, std 15.54, range [32.09, 98.38]

Radius of gyration: 27.21 Å; chains: 1; bounding box: 51×66×78 Å